Protein AF-A0A2G9EKH6-F1 (afdb_monomer_lite)

Organism: NCBI:txid2663009

Sequence (311 aa):
MKIKLFKLTFSLFLLFFTISCKPVSEFLEPINYIEEIKKKEVISPNYNNNTETNLETLIYDFFKNYYDDITKSDIVWEEKAEMDNGKLIRASYKGAYVDIKAIKDNKIINIEVDKLEFKDIYGNKYNITNLPIKKLKENSTVEPPVTIPPIKEETKVEEIKESPTNSKENYTYGEVIDGRYKGTDFIQAVKNANSIETYEDLKEKFYLLMEDMYVTKDKITYYYLYDIVSKLAEKANTNIPVRDDLRVEGKKMYYVVLFPKDYTVNTPYWVEFEIFQKRFDDGIELRTAHVRCAIDNVEYKDWEAIAAIYR

Radius of gyration: 28.95 Å; chains: 1; bounding box: 97×78×70 Å

Structure (mmCIF, N/CA/C/O backbone):
data_AF-A0A2G9EKH6-F1
#
_entry.id   AF-A0A2G9EKH6-F1
#
loop_
_atom_site.group_PDB
_atom_site.id
_atom_site.type_symbol
_atom_site.label_atom_id
_atom_site.label_alt_id
_atom_site.label_comp_id
_atom_site.label_asym_id
_atom_site.label_entity_id
_atom_site.label_seq_id
_atom_site.pdbx_PDB_ins_code
_atom_site.Cartn_x
_atom_site.Cartn_y
_atom_site.Cartn_z
_atom_site.occupancy
_atom_site.B_iso_or_equiv
_atom_site.auth_seq_id
_atom_site.auth_comp_id
_atom_site.auth_asym_id
_atom_site.auth_atom_id
_atom_site.pdbx_PDB_model_num
ATOM 1 N N . MET A 1 1 ? 68.275 -44.434 -15.650 1.00 32.94 1 MET A N 1
ATOM 2 C CA . MET A 1 1 ? 68.764 -43.043 -15.527 1.00 32.94 1 MET A CA 1
ATOM 3 C C . MET A 1 1 ? 67.666 -42.094 -15.995 1.00 32.94 1 MET A C 1
ATOM 5 O O . MET A 1 1 ? 67.171 -42.281 -17.093 1.00 32.94 1 MET A O 1
ATOM 9 N N . LYS A 1 2 ? 67.313 -41.120 -15.143 1.00 33.44 2 LYS A N 1
ATOM 10 C CA . LYS A 1 2 ? 66.430 -39.951 -15.359 1.00 33.44 2 LYS A CA 1
ATOM 11 C C . LYS A 1 2 ? 64.936 -40.182 -15.652 1.00 33.44 2 LYS A C 1
ATOM 13 O O . LYS A 1 2 ? 64.464 -40.175 -16.779 1.00 33.44 2 LYS A O 1
ATOM 18 N N . ILE A 1 3 ? 64.221 -40.227 -14.531 1.00 40.75 3 ILE A N 1
ATOM 19 C CA . ILE A 1 3 ? 62.907 -39.630 -14.254 1.00 40.75 3 ILE A CA 1
ATOM 20 C C . ILE A 1 3 ? 62.725 -38.271 -14.959 1.00 40.75 3 ILE A C 1
ATOM 22 O O . ILE A 1 3 ? 63.583 -37.397 -14.822 1.00 40.75 3 ILE A O 1
ATOM 26 N N . LYS A 1 4 ? 61.557 -38.053 -15.576 1.00 38.66 4 LYS A N 1
ATOM 27 C CA . LYS A 1 4 ? 60.872 -36.751 -15.575 1.00 38.66 4 LYS A CA 1
ATOM 28 C C . LYS A 1 4 ? 59.367 -36.951 -15.369 1.00 38.66 4 LYS A C 1
ATOM 30 O O . LYS A 1 4 ? 58.673 -37.488 -16.222 1.00 38.66 4 LYS A O 1
ATOM 35 N N . LEU A 1 5 ? 58.927 -36.511 -14.190 1.00 45.06 5 LEU A N 1
ATOM 36 C CA . LEU A 1 5 ? 57.559 -36.178 -13.805 1.00 45.06 5 LEU A CA 1
ATOM 37 C C . LEU A 1 5 ? 56.851 -35.370 -14.904 1.00 45.06 5 LEU A C 1
ATOM 39 O O . LEU A 1 5 ? 57.338 -34.300 -15.263 1.00 45.06 5 LEU A O 1
ATOM 43 N N . PHE A 1 6 ? 55.637 -35.768 -15.276 1.00 39.00 6 PHE A N 1
ATOM 44 C CA . PHE A 1 6 ? 54.543 -34.802 -15.340 1.00 39.00 6 PHE A CA 1
ATOM 45 C C . PHE A 1 6 ? 53.254 -35.448 -14.840 1.00 39.00 6 PHE A C 1
ATOM 47 O O . PHE A 1 6 ? 52.975 -36.618 -15.085 1.00 39.00 6 PHE A O 1
ATOM 54 N N . LYS A 1 7 ? 52.570 -34.688 -13.992 1.00 37.47 7 LYS A N 1
ATOM 55 C CA . LYS A 1 7 ? 51.627 -35.158 -12.989 1.00 37.47 7 LYS A CA 1
ATOM 56 C C . LYS A 1 7 ? 50.300 -35.599 -13.601 1.00 37.47 7 LYS A C 1
ATOM 58 O O . LYS A 1 7 ? 49.627 -34.848 -14.296 1.00 37.47 7 LYS A O 1
ATOM 63 N N . LEU A 1 8 ? 49.927 -36.805 -13.202 1.00 48.75 8 LEU A N 1
ATOM 64 C CA . LEU A 1 8 ? 48.575 -37.276 -12.957 1.00 48.75 8 LEU A CA 1
ATOM 65 C C . LEU A 1 8 ? 47.817 -36.284 -12.049 1.00 48.75 8 LEU A C 1
ATOM 67 O O . LEU A 1 8 ? 48.085 -36.241 -10.854 1.00 48.75 8 LEU A O 1
ATOM 71 N N . THR A 1 9 ? 46.867 -35.523 -12.593 1.00 46.12 9 THR A N 1
ATOM 72 C CA . THR A 1 9 ? 45.718 -34.973 -11.842 1.00 46.12 9 THR A CA 1
ATOM 73 C C . THR A 1 9 ? 44.524 -34.820 -12.784 1.00 46.12 9 THR A C 1
ATOM 75 O O . THR A 1 9 ? 44.092 -33.718 -13.103 1.00 46.12 9 THR A O 1
ATOM 78 N N . PHE A 1 10 ? 43.993 -35.951 -13.245 1.00 43.56 10 PHE A N 1
ATOM 79 C CA . PHE A 1 10 ? 42.668 -36.040 -13.858 1.00 43.56 10 PHE A CA 1
ATOM 80 C C . PHE A 1 10 ? 41.759 -36.812 -12.895 1.00 43.56 10 PHE A C 1
ATOM 82 O O . PHE A 1 10 ? 41.410 -37.951 -13.163 1.00 43.56 10 PHE A O 1
ATOM 89 N N . SER A 1 11 ? 41.507 -36.256 -11.701 1.00 47.09 11 SER A N 1
ATOM 90 C CA . SER A 1 11 ? 40.500 -36.767 -10.748 1.00 47.09 11 SER A CA 1
ATOM 91 C C . SER A 1 11 ? 40.345 -35.856 -9.513 1.00 47.09 11 SER A C 1
ATOM 93 O O . SER A 1 11 ? 40.492 -36.316 -8.383 1.00 47.09 11 SER A O 1
ATOM 95 N N . LEU A 1 12 ? 40.083 -34.553 -9.687 1.00 37.56 12 LEU A N 1
ATOM 96 C CA . LEU A 1 12 ? 39.632 -33.706 -8.562 1.00 37.56 12 LEU A CA 1
ATOM 97 C C . LEU A 1 12 ? 38.774 -32.495 -8.976 1.00 37.56 12 LEU A C 1
ATOM 99 O O . LEU A 1 12 ? 38.760 -31.484 -8.287 1.00 37.56 12 LEU A O 1
ATOM 103 N N . PHE A 1 13 ? 38.050 -32.580 -10.095 1.00 37.16 13 PHE A N 1
ATOM 104 C CA . PHE A 1 13 ? 37.080 -31.542 -10.497 1.00 37.16 13 PHE A CA 1
ATOM 105 C C . PHE A 1 13 ? 35.650 -32.069 -10.677 1.00 37.16 13 PHE A C 1
ATOM 107 O O . PHE A 1 13 ? 34.780 -31.371 -11.179 1.00 37.16 13 PHE A O 1
ATOM 114 N N . LEU A 1 14 ? 35.395 -33.294 -10.208 1.00 43.66 14 LEU A N 1
ATOM 115 C CA . LEU A 1 14 ? 34.077 -33.940 -10.216 1.00 43.66 14 LEU A CA 1
ATOM 116 C C . LEU A 1 14 ? 33.583 -34.279 -8.797 1.00 43.66 14 LEU A C 1
ATOM 118 O O . LEU A 1 14 ? 32.758 -35.164 -8.617 1.00 43.66 14 LEU A O 1
ATOM 122 N N . LEU A 1 15 ? 34.085 -33.558 -7.785 1.00 39.28 15 LEU A N 1
ATOM 123 C CA . LEU A 1 15 ? 33.710 -33.728 -6.371 1.00 39.28 15 LEU A CA 1
ATOM 124 C C . LEU A 1 15 ? 33.326 -32.411 -5.665 1.00 39.28 15 LEU A C 1
ATOM 126 O O . LEU A 1 15 ? 33.302 -32.351 -4.443 1.00 39.28 15 LEU A O 1
ATOM 130 N N . PHE A 1 16 ? 32.964 -31.375 -6.432 1.00 36.22 16 PHE A N 1
ATOM 131 C CA . PHE A 1 16 ? 32.315 -30.158 -5.911 1.00 36.22 16 PHE A CA 1
ATOM 132 C C . PHE A 1 16 ? 30.948 -29.870 -6.559 1.00 36.22 16 PHE A C 1
ATOM 134 O O . PHE A 1 16 ? 30.443 -28.759 -6.464 1.00 36.22 16 PHE A O 1
ATOM 141 N N . PHE A 1 17 ? 30.313 -30.874 -7.176 1.00 39.06 17 PHE A N 1
ATOM 142 C CA . PHE A 1 17 ? 28.931 -30.778 -7.681 1.00 39.06 17 PHE A CA 1
ATOM 143 C C . PHE A 1 17 ? 27.944 -31.684 -6.932 1.00 39.06 17 PHE A C 1
ATOM 145 O O . PHE A 1 17 ? 26.928 -32.103 -7.474 1.00 39.06 17 PHE A O 1
ATOM 152 N N . THR A 1 18 ? 28.217 -31.961 -5.657 1.00 41.59 18 THR A N 1
ATOM 153 C CA . THR A 1 18 ? 27.219 -32.519 -4.733 1.00 41.59 18 THR A CA 1
ATOM 154 C C . THR A 1 18 ? 27.265 -31.799 -3.389 1.00 41.59 18 THR A C 1
ATOM 156 O O . THR A 1 18 ? 27.268 -32.423 -2.332 1.00 41.59 18 THR A O 1
ATOM 159 N N . ILE A 1 19 ? 27.290 -30.468 -3.401 1.00 39.25 19 ILE A N 1
ATOM 160 C CA . ILE A 1 19 ? 26.476 -29.779 -2.403 1.00 39.25 19 ILE A CA 1
ATOM 161 C C . ILE A 1 19 ? 25.103 -29.765 -3.051 1.00 39.25 19 ILE A C 1
ATOM 163 O O . ILE A 1 19 ? 24.884 -29.022 -4.006 1.00 39.25 19 ILE A O 1
ATOM 167 N N . SER A 1 20 ? 24.230 -30.675 -2.610 1.00 36.78 20 SER A N 1
ATOM 168 C CA . SER A 1 20 ? 22.803 -30.583 -2.893 1.00 36.78 20 SER A CA 1
ATOM 169 C C . SER A 1 20 ? 22.408 -29.122 -2.747 1.00 36.78 20 SER A C 1
ATOM 171 O O . SER A 1 20 ? 22.480 -28.574 -1.647 1.00 36.78 20 SER A O 1
ATOM 173 N N . CYS A 1 21 ? 22.022 -28.497 -3.857 1.00 38.72 21 CYS A N 1
ATOM 174 C CA . CYS A 1 21 ? 21.216 -27.293 -3.833 1.00 38.72 21 CYS A CA 1
ATOM 175 C C . CYS A 1 21 ? 19.904 -27.705 -3.160 1.00 38.72 21 CYS A C 1
ATOM 177 O O . CYS A 1 21 ? 18.941 -28.101 -3.810 1.00 38.72 21 CYS A O 1
ATOM 179 N N . LYS A 1 22 ? 19.905 -27.709 -1.825 1.00 37.03 22 LYS A N 1
ATOM 180 C CA . LYS A 1 22 ? 18.683 -27.547 -1.058 1.00 37.03 22 LYS A CA 1
ATOM 181 C C . LYS A 1 22 ? 18.082 -26.233 -1.555 1.00 37.03 22 LYS A C 1
ATOM 183 O O . LYS A 1 22 ? 18.832 -25.258 -1.682 1.00 37.03 22 LYS A O 1
ATOM 188 N N . PRO A 1 23 ? 16.792 -26.202 -1.920 1.00 39.72 23 PRO A N 1
ATOM 189 C CA . PRO A 1 23 ? 16.161 -24.963 -2.332 1.00 39.72 23 PRO A CA 1
ATOM 190 C C . PRO A 1 23 ? 16.417 -23.906 -1.252 1.00 39.72 23 PRO A C 1
ATOM 192 O O . PRO A 1 23 ? 16.362 -24.197 -0.057 1.00 39.72 23 PRO A O 1
ATOM 195 N N . VAL A 1 24 ? 16.711 -22.676 -1.676 1.00 43.19 24 VAL A N 1
ATOM 196 C CA . VAL A 1 24 ? 16.992 -21.517 -0.802 1.00 43.19 24 VAL A CA 1
ATOM 197 C C . VAL A 1 24 ? 15.860 -21.266 0.220 1.00 43.19 24 VAL A C 1
ATOM 199 O O . VAL A 1 24 ? 16.055 -20.557 1.203 1.00 43.19 24 VAL A O 1
ATOM 202 N N . SER A 1 25 ? 14.703 -21.920 0.059 1.00 43.12 25 SER A N 1
ATOM 203 C CA . SER A 1 25 ? 13.616 -21.975 1.038 1.00 43.12 25 SER A CA 1
ATOM 204 C C . SER A 1 25 ? 13.980 -22.619 2.385 1.00 43.12 25 SER A C 1
ATOM 206 O O . SER A 1 25 ? 13.253 -22.393 3.342 1.00 43.12 25 SER A O 1
ATOM 208 N N . GLU A 1 26 ? 15.066 -23.398 2.495 1.00 37.78 26 GLU A N 1
ATOM 209 C CA . GLU A 1 26 ? 15.489 -24.040 3.761 1.00 37.78 26 GLU A CA 1
ATOM 210 C C . GLU A 1 26 ? 16.441 -23.188 4.631 1.00 37.78 26 GLU A C 1
ATOM 212 O O . GLU A 1 26 ? 16.806 -23.619 5.722 1.00 37.78 26 GLU A O 1
ATOM 217 N N . PHE A 1 27 ? 16.841 -21.986 4.192 1.00 39.47 27 PHE A N 1
ATOM 218 C CA . PHE A 1 27 ? 17.715 -21.082 4.972 1.00 39.47 27 PHE A CA 1
ATOM 219 C C . PHE A 1 27 ? 16.974 -19.930 5.664 1.00 39.47 27 PHE A C 1
ATOM 221 O O . PHE A 1 27 ? 17.601 -19.075 6.287 1.00 39.47 27 PHE A O 1
ATOM 228 N N . LEU A 1 28 ? 15.646 -19.892 5.560 1.00 46.84 28 LEU A N 1
ATOM 229 C CA . LEU A 1 28 ? 14.813 -18.954 6.301 1.00 46.84 28 LEU A CA 1
ATOM 230 C C . LEU A 1 28 ? 14.162 -19.723 7.443 1.00 46.84 28 LEU A C 1
ATOM 232 O O . LEU A 1 28 ? 13.461 -20.704 7.197 1.00 46.84 28 LEU A O 1
ATOM 236 N N . GLU A 1 29 ? 14.401 -19.295 8.682 1.00 49.66 29 GLU A N 1
ATOM 237 C CA . GLU A 1 29 ? 13.648 -19.827 9.814 1.00 49.66 29 GLU A CA 1
ATOM 238 C C . GLU A 1 29 ? 12.143 -19.697 9.519 1.00 49.66 29 GLU A C 1
ATOM 240 O O . GLU A 1 29 ? 11.711 -18.668 8.978 1.00 49.66 29 GLU A O 1
ATOM 245 N N . PRO A 1 30 ? 11.335 -20.736 9.797 1.00 63.31 30 PRO A N 1
ATOM 246 C CA . PRO A 1 30 ? 9.903 -20.667 9.566 1.00 63.31 30 PRO A CA 1
ATOM 247 C C . PRO A 1 30 ? 9.329 -19.499 10.372 1.00 63.31 30 PRO A C 1
ATOM 249 O O . PRO A 1 30 ? 9.452 -19.454 11.594 1.00 63.31 30 PRO A O 1
ATOM 252 N N . ILE A 1 31 ? 8.719 -18.542 9.669 1.00 67.88 31 ILE A N 1
ATOM 253 C CA . ILE A 1 31 ? 8.117 -17.358 10.286 1.00 67.88 31 ILE A CA 1
ATOM 254 C C . ILE A 1 31 ? 7.034 -17.821 11.261 1.00 67.88 31 ILE A C 1
ATOM 256 O O . ILE A 1 31 ? 6.078 -18.495 10.867 1.00 67.88 31 ILE A O 1
ATOM 260 N N . ASN A 1 32 ? 7.183 -17.454 12.531 1.00 85.12 32 ASN A N 1
ATOM 261 C CA . ASN A 1 32 ? 6.196 -17.745 13.558 1.00 85.12 32 ASN A CA 1
ATOM 262 C C . ASN A 1 32 ? 5.076 -16.702 13.490 1.00 85.12 32 ASN A C 1
ATOM 264 O O . ASN A 1 32 ? 5.194 -15.614 14.050 1.00 85.12 32 ASN A O 1
ATOM 268 N N . TYR A 1 33 ? 3.985 -17.039 12.799 1.00 85.31 33 TYR A N 1
ATOM 269 C CA . TYR A 1 33 ? 2.863 -16.122 12.603 1.00 85.31 33 TYR A CA 1
ATOM 270 C C . TYR A 1 33 ? 2.297 -15.599 13.925 1.00 85.31 33 TYR A C 1
ATOM 272 O O . TYR A 1 33 ? 1.992 -14.416 14.011 1.00 85.31 33 TYR A O 1
ATOM 280 N N . ILE A 1 34 ? 2.173 -16.451 14.949 1.00 88.69 34 ILE A N 1
ATOM 281 C CA . ILE A 1 34 ? 1.589 -16.075 16.244 1.00 88.69 34 ILE A CA 1
ATOM 282 C C . ILE A 1 34 ? 2.437 -14.992 16.920 1.00 88.69 34 ILE A C 1
ATOM 284 O O . ILE A 1 34 ? 1.902 -13.987 17.382 1.00 88.69 34 ILE A O 1
ATOM 288 N N . GLU A 1 35 ? 3.756 -15.171 16.952 1.00 89.81 35 GLU A N 1
ATOM 289 C CA . GLU A 1 35 ? 4.656 -14.196 17.578 1.00 89.81 35 GLU A CA 1
ATOM 290 C C . GLU A 1 35 ? 4.727 -12.878 16.799 1.00 89.81 35 GLU A C 1
ATOM 292 O O . GLU A 1 35 ? 4.877 -11.819 17.406 1.00 89.81 35 GLU A O 1
ATOM 297 N N . GLU A 1 36 ? 4.562 -12.916 15.477 1.00 87.56 36 GLU A N 1
ATOM 298 C CA . GLU A 1 36 ? 4.526 -11.704 14.655 1.00 87.56 36 GLU A CA 1
ATOM 299 C C . GLU A 1 36 ? 3.207 -10.935 14.801 1.00 87.56 36 GLU A C 1
ATOM 301 O O . GLU A 1 36 ? 3.230 -9.718 14.989 1.00 87.56 36 GLU A O 1
ATOM 306 N N . ILE A 1 37 ? 2.049 -11.608 14.805 1.00 90.38 37 ILE A N 1
ATOM 307 C CA . ILE A 1 37 ? 0.762 -10.907 14.950 1.00 90.38 37 ILE A CA 1
ATOM 308 C C . ILE A 1 37 ? 0.562 -10.317 16.346 1.00 90.38 37 ILE A C 1
ATOM 310 O O . ILE A 1 37 ? -0.062 -9.269 16.463 1.00 90.38 37 ILE A O 1
ATOM 314 N N . LYS A 1 38 ? 1.101 -10.935 17.407 1.00 90.19 38 LYS A N 1
ATOM 315 C CA . LYS A 1 38 ? 0.997 -10.401 18.778 1.00 90.19 38 LYS A CA 1
ATOM 316 C C . LYS A 1 38 ? 1.559 -8.983 18.892 1.00 90.19 38 LYS A C 1
ATOM 318 O O . LYS A 1 38 ? 1.036 -8.183 19.664 1.00 90.19 38 LYS A O 1
ATOM 323 N N . LYS A 1 39 ? 2.609 -8.691 18.117 1.00 87.19 39 LYS A N 1
ATOM 324 C CA . LYS A 1 39 ? 3.327 -7.410 18.102 1.00 87.19 39 LYS A CA 1
ATOM 325 C C . LYS A 1 39 ? 2.666 -6.356 17.216 1.00 87.19 39 LYS A C 1
ATOM 327 O O . LYS A 1 39 ? 3.057 -5.200 17.308 1.00 87.19 39 LYS A O 1
ATOM 332 N N . LYS A 1 40 ? 1.708 -6.732 16.358 1.00 81.19 40 LYS A N 1
ATOM 333 C CA . LYS A 1 40 ? 1.082 -5.801 15.411 1.00 81.19 40 L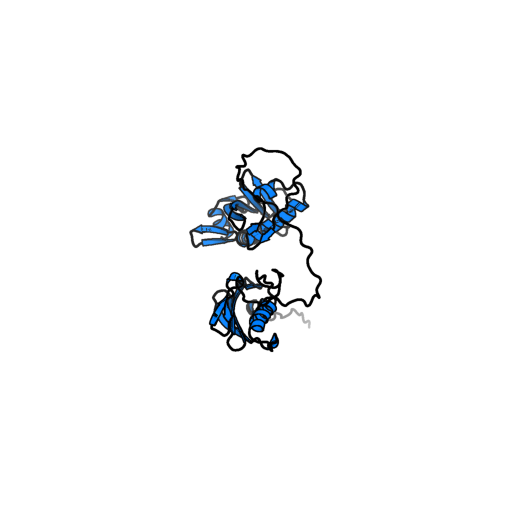YS A CA 1
ATOM 334 C C . LYS A 1 40 ? 0.371 -4.678 16.141 1.00 81.19 40 LYS A C 1
ATOM 336 O O . LYS A 1 40 ? -0.451 -4.940 17.016 1.00 81.19 40 LYS A O 1
ATOM 341 N N . GLU A 1 41 ? 0.691 -3.457 15.749 1.00 79.19 41 GLU A N 1
ATOM 342 C CA . GLU A 1 41 ? 0.042 -2.257 16.247 1.00 79.19 41 GLU A CA 1
ATOM 343 C C . GLU A 1 41 ? -1.359 -2.134 15.644 1.00 79.19 41 GLU A C 1
ATOM 345 O O . GLU A 1 41 ? -1.586 -2.401 14.462 1.00 79.19 41 GLU A O 1
ATOM 350 N N . VAL A 1 42 ? -2.323 -1.821 16.503 1.00 74.38 42 VAL A N 1
ATOM 351 C CA . VAL A 1 42 ? -3.737 -1.689 16.177 1.00 74.38 42 VAL A CA 1
ATOM 352 C C . VAL A 1 42 ? -4.328 -0.506 16.930 1.00 74.38 42 VAL A C 1
ATOM 354 O O . VAL A 1 42 ? -3.969 -0.218 18.074 1.00 74.38 42 VAL A O 1
ATOM 357 N N . ILE A 1 43 ? -5.297 0.149 16.297 1.00 66.88 43 ILE A N 1
ATOM 358 C CA . ILE A 1 43 ? -6.057 1.252 16.881 1.00 66.88 43 ILE A CA 1
ATOM 359 C C . ILE A 1 43 ? -7.526 0.842 16.899 1.00 66.88 43 ILE A C 1
ATOM 361 O O . ILE A 1 43 ? -8.096 0.469 15.875 1.00 66.88 43 ILE A O 1
ATOM 365 N N . SER A 1 44 ? -8.157 0.916 18.071 1.00 65.19 44 SER A N 1
ATOM 366 C CA . SER A 1 44 ? -9.601 0.722 18.207 1.00 65.19 44 SER A CA 1
ATOM 367 C C . SER A 1 44 ? -10.263 2.033 18.639 1.00 65.19 44 SER A C 1
ATOM 369 O O . SER A 1 44 ? -9.869 2.589 19.666 1.00 65.19 44 SER A O 1
ATOM 371 N N 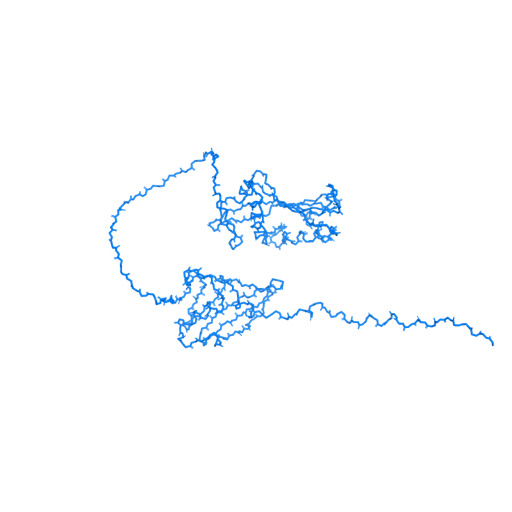. PRO A 1 45 ? -11.312 2.495 17.927 1.00 61.59 45 PRO A N 1
ATOM 372 C CA . PRO A 1 45 ? -12.064 3.709 18.259 1.00 61.59 45 PRO A CA 1
ATOM 373 C C . PRO A 1 45 ? -12.608 3.781 19.697 1.00 61.59 45 PRO A C 1
ATOM 375 O O . PRO A 1 45 ? -12.915 4.853 20.213 1.00 61.59 45 PRO A O 1
ATOM 378 N N . ASN A 1 46 ? -12.777 2.626 20.348 1.00 60.91 46 ASN A N 1
ATOM 379 C CA . ASN A 1 46 ? -13.337 2.529 21.697 1.00 60.91 46 ASN A CA 1
ATOM 380 C C . ASN A 1 46 ? -12.296 2.124 22.750 1.00 60.91 46 ASN A C 1
ATOM 382 O O . ASN A 1 46 ? -12.645 1.938 23.916 1.00 60.91 46 ASN A O 1
ATOM 386 N N . TYR A 1 47 ? -11.024 2.008 22.363 1.00 63.62 47 TYR A N 1
ATOM 387 C CA . TYR A 1 47 ? -9.927 1.624 23.243 1.00 63.62 47 TYR A CA 1
ATOM 388 C C . TYR A 1 47 ? -9.070 2.840 23.603 1.00 63.62 47 TYR A C 1
ATOM 390 O O . TYR A 1 47 ? -8.574 3.526 22.717 1.00 63.62 47 TYR A O 1
ATOM 398 N N . ASN A 1 48 ? -8.923 3.122 24.905 1.00 56.34 48 ASN A N 1
ATOM 399 C CA . ASN A 1 48 ? -7.995 4.116 25.469 1.00 56.34 48 ASN A CA 1
ATOM 400 C C . ASN A 1 48 ? -7.840 5.422 24.652 1.00 56.34 48 ASN A C 1
ATOM 402 O O . ASN A 1 48 ? -6.730 5.878 24.408 1.00 56.34 48 ASN A O 1
ATOM 406 N N . ASN A 1 49 ? -8.945 6.045 24.228 1.00 57.19 49 ASN A N 1
ATOM 407 C CA . ASN A 1 49 ? -8.946 7.284 23.429 1.00 57.19 49 ASN A CA 1
ATOM 408 C C . ASN A 1 49 ? -8.203 7.173 22.078 1.00 57.19 49 ASN A C 1
ATOM 410 O O . ASN A 1 49 ? -7.493 8.100 21.698 1.00 57.19 49 ASN A O 1
ATOM 414 N N . ASN A 1 50 ? -8.378 6.064 21.355 1.00 58.22 50 ASN A N 1
ATOM 415 C CA . ASN A 1 50 ? -7.739 5.792 20.059 1.00 58.22 50 ASN A CA 1
ATOM 416 C C . ASN A 1 50 ? -6.211 5.727 20.146 1.00 58.22 50 ASN A C 1
ATOM 418 O O . ASN A 1 50 ? -5.524 5.998 19.164 1.00 58.22 50 ASN A O 1
ATOM 422 N N . THR A 1 51 ? -5.675 5.396 21.321 1.00 59.62 51 THR A N 1
ATOM 423 C CA . THR A 1 51 ? -4.240 5.161 21.457 1.00 59.62 51 THR A CA 1
ATOM 424 C C . THR A 1 51 ? -3.876 3.834 20.810 1.00 59.62 51 THR A C 1
ATOM 426 O O . THR A 1 51 ? -4.600 2.839 20.912 1.00 59.62 51 THR A O 1
ATOM 429 N N . GLU A 1 52 ? -2.749 3.852 20.113 1.00 68.75 52 GLU A N 1
ATOM 430 C CA . GLU A 1 52 ? -2.148 2.674 19.513 1.00 68.75 52 GLU A CA 1
ATOM 431 C C . GLU A 1 52 ? -1.746 1.671 20.597 1.00 68.75 52 GLU A C 1
ATOM 433 O O . GLU A 1 52 ? -1.234 2.027 21.661 1.00 68.75 52 GLU A O 1
ATOM 438 N N . THR A 1 53 ? -2.018 0.397 20.338 1.00 77.00 53 THR A N 1
ATOM 439 C CA . THR A 1 53 ? -1.633 -0.708 21.212 1.00 77.00 53 THR A CA 1
ATOM 440 C C . THR A 1 53 ? -1.270 -1.914 20.368 1.00 77.00 53 THR A C 1
ATOM 442 O O . THR A 1 53 ? -1.668 -2.007 19.211 1.00 77.00 53 THR A O 1
ATOM 445 N N . ASN A 1 54 ? -0.551 -2.878 20.933 1.00 87.94 54 ASN A N 1
ATOM 446 C CA . ASN A 1 54 ? -0.339 -4.132 20.222 1.00 87.94 54 ASN A CA 1
ATOM 447 C C . ASN A 1 54 ? -1.571 -5.048 20.318 1.00 87.94 54 ASN A C 1
ATOM 449 O O . ASN A 1 54 ? -2.338 -5.014 21.288 1.00 87.94 54 ASN A O 1
ATOM 453 N N . LEU A 1 55 ? -1.744 -5.897 19.307 1.00 89.81 55 LEU A N 1
ATOM 454 C CA . LEU A 1 55 ? -2.891 -6.787 19.167 1.00 89.81 55 LEU A CA 1
ATOM 455 C C . LEU A 1 55 ? -3.076 -7.703 20.383 1.00 89.81 55 LEU A C 1
ATOM 457 O O . LEU A 1 55 ? -4.204 -7.914 20.827 1.00 89.81 55 LEU A O 1
ATOM 461 N N . GLU A 1 56 ? -1.986 -8.225 20.953 1.00 94.25 56 GLU A N 1
ATOM 462 C CA . GLU A 1 56 ? -2.055 -9.064 22.154 1.00 94.25 56 GLU A CA 1
ATOM 463 C C . GLU A 1 56 ? -2.675 -8.313 23.342 1.00 94.25 56 GLU A C 1
ATOM 465 O O . GLU A 1 56 ? -3.480 -8.879 24.082 1.00 94.25 56 GLU A O 1
ATOM 470 N N . THR A 1 57 ? -2.336 -7.034 23.518 1.00 90.44 57 THR A N 1
ATOM 471 C CA . THR A 1 57 ? -2.887 -6.193 24.588 1.00 90.44 57 THR A CA 1
ATOM 472 C C . THR A 1 57 ? -4.357 -5.885 24.346 1.00 90.44 57 THR A C 1
ATOM 474 O O . THR A 1 57 ? -5.154 -6.041 25.268 1.00 90.44 57 THR A O 1
ATOM 477 N N . LEU A 1 58 ? -4.744 -5.550 23.112 1.00 90.19 58 LEU A N 1
ATOM 478 C CA . LEU A 1 58 ? -6.150 -5.322 22.771 1.00 90.19 58 LEU A CA 1
ATOM 479 C C . LEU A 1 58 ? -7.016 -6.563 23.047 1.00 90.19 58 LEU A C 1
ATOM 481 O O . LEU A 1 58 ? -8.092 -6.459 23.636 1.00 90.19 58 LEU A O 1
ATOM 485 N N . ILE A 1 59 ? -6.544 -7.745 22.641 1.00 93.19 59 ILE A N 1
ATOM 486 C CA . ILE A 1 59 ? -7.253 -9.016 22.849 1.00 93.19 59 ILE A CA 1
ATOM 487 C C . ILE A 1 59 ? -7.325 -9.367 24.337 1.00 93.19 59 ILE A C 1
ATOM 489 O O . ILE A 1 59 ? -8.376 -9.787 24.826 1.00 93.19 59 ILE A O 1
ATOM 493 N N . TYR A 1 60 ? -6.230 -9.164 25.071 1.00 93.62 60 TYR A N 1
ATOM 494 C CA . TYR A 1 60 ? -6.211 -9.331 26.519 1.00 93.62 60 TYR A CA 1
ATOM 495 C C . TYR A 1 60 ? -7.244 -8.430 27.204 1.00 93.62 60 TYR A C 1
ATOM 497 O O . TYR A 1 60 ? -8.057 -8.926 27.984 1.00 93.62 60 TYR A O 1
ATOM 505 N N . ASP A 1 61 ? -7.271 -7.140 26.873 1.00 88.62 61 ASP A N 1
ATOM 506 C CA . ASP A 1 61 ? -8.201 -6.187 27.477 1.00 88.62 61 ASP A CA 1
ATOM 507 C C . ASP A 1 61 ? -9.651 -6.471 27.088 1.00 88.62 61 ASP A C 1
ATOM 509 O O . ASP A 1 61 ? -10.555 -6.306 27.909 1.00 88.62 61 ASP A O 1
ATOM 513 N N . PHE A 1 62 ? -9.892 -6.978 25.875 1.00 89.56 62 PHE A N 1
ATOM 514 C CA . PHE A 1 62 ? -11.199 -7.501 25.489 1.00 89.56 62 PHE A CA 1
ATOM 515 C C . PHE A 1 62 ? -11.643 -8.637 26.423 1.00 89.56 62 PHE A C 1
ATOM 517 O O . PHE A 1 62 ? -12.731 -8.553 27.000 1.00 89.56 62 PHE A O 1
ATOM 524 N N . PHE A 1 63 ? -10.806 -9.658 26.639 1.00 90.94 63 PHE A N 1
ATOM 525 C CA . PHE A 1 63 ? -11.133 -10.770 27.539 1.00 90.94 63 PHE A CA 1
ATOM 526 C C . PHE A 1 63 ? -11.248 -10.340 29.004 1.00 90.94 63 PHE A C 1
ATOM 528 O O . PHE A 1 63 ? -12.108 -10.858 29.724 1.00 90.94 63 PHE A O 1
ATOM 535 N N . LYS A 1 64 ? -10.455 -9.355 29.438 1.00 89.69 64 LYS A N 1
ATOM 536 C CA . LYS A 1 64 ? -10.493 -8.801 30.798 1.00 89.69 64 LYS A CA 1
ATOM 537 C C . LYS A 1 64 ? -11.860 -8.224 31.169 1.00 89.69 64 LYS A C 1
ATOM 539 O O . LYS A 1 64 ? -12.215 -8.227 32.341 1.00 89.69 64 LYS A O 1
ATOM 544 N N . ASN A 1 65 ? -12.675 -7.808 30.195 1.00 86.88 65 ASN A N 1
ATOM 545 C CA . ASN A 1 65 ? -14.044 -7.341 30.463 1.00 86.88 65 ASN A CA 1
ATOM 546 C C . ASN A 1 65 ? -14.978 -8.428 31.008 1.00 86.88 65 ASN A C 1
ATOM 548 O O . ASN A 1 65 ? -15.994 -8.094 31.624 1.00 86.88 65 ASN A O 1
ATOM 552 N N . TYR A 1 66 ? -14.648 -9.698 30.762 1.00 87.19 66 TYR A N 1
ATOM 553 C CA . TYR A 1 66 ? -15.467 -10.858 31.112 1.00 87.19 66 TYR A CA 1
ATOM 554 C C . TYR A 1 66 ? -14.820 -11.750 32.177 1.00 87.19 66 TYR A C 1
ATOM 556 O O . TYR A 1 66 ? -15.518 -12.546 32.803 1.00 87.19 66 TYR A O 1
ATOM 564 N N . TYR A 1 67 ? -13.505 -11.633 32.381 1.00 87.50 67 TYR A N 1
ATOM 565 C CA . TYR A 1 67 ? -12.740 -12.481 33.289 1.00 87.50 67 TYR A CA 1
ATOM 566 C C . TYR A 1 67 ? -11.749 -11.649 34.104 1.00 87.50 67 TYR A C 1
ATOM 568 O O . TYR A 1 67 ? -10.669 -11.314 33.621 1.00 87.50 67 TYR A O 1
ATOM 576 N N . ASP A 1 68 ? -12.089 -11.356 35.356 1.00 86.25 68 ASP A N 1
ATOM 577 C CA . ASP A 1 68 ? -11.278 -10.483 36.214 1.00 86.25 68 ASP A CA 1
ATOM 578 C C . ASP A 1 68 ? -9.886 -11.063 36.524 1.00 86.25 68 ASP A C 1
ATOM 580 O O . ASP A 1 68 ? -8.937 -10.310 36.737 1.00 86.25 68 ASP A O 1
ATOM 584 N N . ASP A 1 69 ? -9.718 -12.384 36.467 1.00 88.69 69 ASP A N 1
ATOM 585 C CA . ASP A 1 69 ? -8.495 -13.082 36.892 1.00 88.69 69 ASP A CA 1
ATOM 586 C C . ASP A 1 69 ? -7.540 -13.409 35.729 1.00 88.69 69 ASP A C 1
ATOM 588 O O . ASP A 1 69 ? -6.453 -13.932 35.961 1.00 88.69 69 ASP A O 1
ATOM 592 N N . ILE A 1 70 ? -7.928 -13.124 34.478 1.00 93.31 70 ILE A N 1
ATOM 593 C CA . ILE A 1 70 ? -7.121 -13.483 33.303 1.00 93.31 70 ILE A CA 1
ATOM 594 C C . ILE A 1 70 ? -5.790 -12.720 33.282 1.00 93.31 70 ILE A C 1
ATOM 596 O O . ILE A 1 70 ? -5.729 -11.525 33.603 1.00 93.31 70 ILE A O 1
ATOM 600 N N . THR A 1 71 ? -4.742 -13.412 32.840 1.00 92.62 71 THR A N 1
ATOM 601 C CA . THR A 1 71 ? -3.426 -12.886 32.467 1.00 92.62 71 THR A CA 1
ATOM 602 C C . THR A 1 71 ? -3.148 -13.149 30.982 1.00 92.62 71 THR A C 1
ATOM 604 O O . THR A 1 71 ? -3.748 -14.033 30.372 1.00 92.62 71 THR A O 1
ATOM 607 N N . LYS A 1 72 ? -2.212 -12.413 30.367 1.00 89.62 72 LYS A N 1
ATOM 608 C CA . LYS A 1 72 ? -1.842 -12.625 28.951 1.00 89.62 72 LYS A CA 1
ATOM 609 C C . LYS A 1 72 ? -1.383 -14.058 28.655 1.00 89.62 72 LYS A C 1
ATOM 611 O O . LYS A 1 72 ? -1.706 -14.591 27.599 1.00 89.62 72 LYS A O 1
ATOM 616 N N . SER A 1 73 ? -0.680 -14.693 29.596 1.00 92.06 73 SER A N 1
ATOM 617 C CA . SER A 1 73 ? -0.214 -16.080 29.467 1.00 92.06 73 SER A CA 1
ATOM 618 C C . SER A 1 73 ? -1.336 -17.115 29.453 1.00 92.06 73 SER A C 1
ATOM 620 O O . SER A 1 73 ? -1.106 -18.237 29.013 1.00 92.06 73 SER A O 1
ATOM 622 N N . ASP A 1 74 ? -2.537 -16.755 29.908 1.00 90.69 74 ASP A N 1
ATOM 623 C CA . ASP A 1 74 ? -3.692 -17.653 29.879 1.00 90.69 74 ASP A CA 1
ATOM 624 C C . ASP A 1 74 ? -4.357 -17.715 28.494 1.00 90.69 74 ASP A C 1
ATOM 626 O O . ASP A 1 74 ? -5.192 -18.587 28.248 1.00 90.69 74 ASP A O 1
ATOM 630 N N . ILE A 1 75 ? -4.017 -16.790 27.589 1.00 94.31 75 ILE A N 1
ATOM 631 C CA . ILE A 1 75 ? -4.578 -16.740 26.239 1.00 94.31 75 ILE A CA 1
ATOM 632 C C . ILE A 1 75 ? -3.958 -17.856 25.399 1.00 94.31 75 ILE A C 1
ATOM 634 O O . ILE A 1 75 ? -2.751 -17.885 25.157 1.00 94.31 75 ILE A O 1
ATOM 638 N N . VAL A 1 76 ? -4.805 -18.755 24.904 1.00 93.81 76 VAL A N 1
ATOM 639 C CA . VAL A 1 76 ? -4.395 -19.837 24.009 1.00 93.81 76 VAL A CA 1
ATOM 640 C C . VAL A 1 76 ? -4.404 -19.326 22.575 1.00 93.81 76 VAL A C 1
ATOM 642 O O . VAL A 1 76 ? -5.452 -18.924 22.068 1.00 93.81 76 VAL A O 1
ATOM 645 N N . TRP A 1 77 ? -3.245 -19.379 21.925 1.00 95.38 77 TRP A N 1
ATOM 646 C CA . TRP A 1 77 ? -3.066 -19.039 20.516 1.00 95.38 77 TRP A CA 1
ATOM 647 C C . TRP A 1 77 ? -2.912 -20.319 19.696 1.00 95.38 77 TRP A C 1
ATOM 649 O O . TRP A 1 77 ? -2.007 -21.112 19.952 1.00 95.38 77 TRP A O 1
ATOM 659 N N . GLU A 1 78 ? -3.789 -20.528 18.719 1.00 89.81 78 GLU A N 1
ATOM 660 C CA . GLU A 1 78 ? -3.791 -21.723 17.872 1.00 89.81 78 GLU A CA 1
ATOM 661 C C . GLU A 1 78 ? -3.985 -21.371 16.392 1.00 89.81 78 GLU A C 1
ATOM 663 O O . GLU A 1 78 ? -4.751 -20.475 16.036 1.00 89.81 78 GLU A O 1
ATOM 668 N N . GLU A 1 79 ? -3.313 -22.109 15.510 1.00 91.06 79 GLU A N 1
ATOM 669 C CA . GLU A 1 79 ? -3.585 -22.072 14.074 1.00 91.06 79 GLU A CA 1
ATOM 670 C C . GLU A 1 79 ? -4.838 -22.916 13.789 1.00 91.06 79 GLU A C 1
ATOM 672 O O . GLU A 1 79 ? -4.860 -24.120 14.046 1.00 91.06 79 GLU A O 1
ATOM 677 N N . LYS A 1 80 ? -5.909 -22.292 13.287 1.00 89.12 80 LYS A N 1
ATOM 678 C CA . LYS A 1 80 ? -7.187 -22.967 12.997 1.00 89.12 80 LYS A CA 1
ATOM 679 C C . LYS A 1 80 ? -7.255 -23.533 11.589 1.00 89.12 80 LYS A C 1
ATOM 681 O O . LYS A 1 80 ? -7.930 -24.540 11.387 1.00 89.12 80 LYS A O 1
ATOM 686 N N . ALA A 1 81 ? -6.635 -22.856 10.627 1.00 82.19 81 ALA A N 1
ATOM 687 C CA . ALA A 1 81 ? -6.640 -23.259 9.228 1.00 82.19 81 ALA A CA 1
ATOM 688 C C . ALA A 1 81 ? -5.472 -22.630 8.460 1.00 82.19 81 ALA A C 1
ATOM 690 O O . ALA A 1 81 ? -5.077 -21.494 8.733 1.00 82.19 81 ALA A O 1
ATOM 691 N N . GLU A 1 82 ? -4.977 -23.356 7.461 1.00 85.25 82 GLU A N 1
ATOM 692 C CA . GLU A 1 82 ? -4.149 -22.786 6.399 1.00 85.25 82 GLU A CA 1
ATOM 693 C C . GLU A 1 82 ? -5.034 -22.054 5.381 1.00 85.25 82 GLU A C 1
ATOM 695 O O . GLU A 1 82 ? -6.185 -22.432 5.148 1.00 85.25 82 GLU A O 1
ATOM 700 N N . MET A 1 83 ? -4.501 -20.987 4.793 1.00 80.69 83 MET A N 1
ATOM 701 C CA . MET A 1 83 ? -5.128 -20.200 3.732 1.00 80.69 83 MET A CA 1
ATOM 702 C C . MET A 1 83 ? -4.132 -20.047 2.576 1.00 80.69 83 MET A C 1
ATOM 704 O O . MET A 1 83 ? -2.924 -20.103 2.801 1.00 80.69 83 MET A O 1
ATOM 708 N N . ASP A 1 84 ? -4.620 -19.799 1.357 1.00 72.31 84 ASP A N 1
ATOM 709 C CA . ASP A 1 84 ? -3.786 -19.721 0.141 1.00 72.31 84 ASP A CA 1
ATOM 710 C C . ASP A 1 84 ? -2.598 -18.747 0.265 1.00 72.31 84 ASP A C 1
ATOM 712 O O . ASP A 1 84 ? -1.530 -18.981 -0.298 1.00 72.31 84 ASP A O 1
ATOM 716 N N . ASN A 1 85 ? -2.766 -17.670 1.037 1.00 76.56 85 ASN A N 1
ATOM 717 C CA . ASN A 1 85 ? -1.754 -16.648 1.291 1.00 76.56 85 ASN A CA 1
ATOM 718 C C . ASN A 1 85 ? -1.537 -16.371 2.789 1.00 76.56 85 ASN A C 1
ATOM 720 O O . ASN A 1 85 ? -1.129 -15.272 3.151 1.00 76.56 85 ASN A O 1
ATOM 724 N N . GLY A 1 86 ? -1.818 -17.320 3.687 1.00 85.25 86 GLY A N 1
ATOM 725 C CA . GLY A 1 86 ? -1.716 -17.033 5.117 1.00 85.25 86 GLY A CA 1
ATOM 726 C C . GLY A 1 86 ? -2.258 -18.110 6.044 1.00 85.25 86 GLY A C 1
ATOM 727 O O . GLY A 1 86 ? -2.337 -19.287 5.695 1.00 85.25 86 GLY A O 1
ATOM 728 N N . LYS A 1 87 ? -2.633 -17.700 7.255 1.00 88.81 87 LYS A N 1
ATOM 729 C CA . LYS A 1 87 ? -3.207 -18.572 8.281 1.00 88.81 87 LYS A CA 1
ATOM 730 C C . LYS A 1 87 ? -4.363 -17.892 8.997 1.00 88.81 87 LYS A C 1
ATOM 732 O O . LYS A 1 87 ? -4.319 -16.698 9.290 1.00 88.81 87 LYS A O 1
ATOM 737 N N . LEU A 1 88 ? -5.370 -18.682 9.349 1.00 90.31 88 LEU A N 1
ATOM 738 C CA . LEU A 1 88 ? -6.375 -18.284 10.323 1.00 90.31 88 LEU A CA 1
ATOM 739 C C . LEU A 1 88 ? -5.860 -18.645 11.715 1.00 90.31 88 LEU A C 1
ATOM 741 O O . LEU A 1 88 ? -5.709 -19.825 12.033 1.00 90.31 88 LEU A O 1
ATOM 745 N N . ILE A 1 89 ? -5.608 -17.639 12.543 1.00 94.19 89 ILE A N 1
ATOM 746 C CA . ILE A 1 89 ? -5.170 -17.806 13.928 1.00 94.19 89 ILE A CA 1
ATOM 747 C C . ILE A 1 89 ? -6.316 -17.442 14.858 1.00 94.19 89 ILE A C 1
ATOM 749 O O . ILE A 1 89 ? -7.039 -16.479 14.618 1.00 94.19 89 ILE A O 1
ATOM 753 N N . ARG A 1 90 ? -6.467 -18.205 15.937 1.00 95.25 90 ARG A N 1
ATOM 754 C CA . ARG A 1 90 ? -7.411 -17.907 17.008 1.00 95.25 90 ARG A CA 1
ATOM 755 C C . ARG A 1 90 ? -6.671 -17.665 18.309 1.00 95.25 90 ARG A C 1
ATOM 757 O O . ARG A 1 90 ? -5.918 -18.524 18.760 1.00 95.25 90 ARG A O 1
ATOM 764 N N . ALA A 1 91 ? -6.960 -16.531 18.932 1.00 95.44 91 ALA A N 1
ATOM 765 C CA . ALA A 1 91 ? -6.681 -16.293 20.341 1.00 95.44 91 ALA A CA 1
ATOM 766 C C . ALA A 1 91 ? -7.943 -16.625 21.142 1.00 95.44 91 ALA A C 1
ATOM 768 O O . ALA A 1 91 ? -9.028 -16.154 20.804 1.00 95.44 91 ALA A O 1
ATOM 769 N N . SER A 1 92 ? -7.850 -17.444 22.185 1.00 93.81 92 SER A N 1
ATOM 770 C CA . SER A 1 92 ? -9.026 -17.868 22.949 1.00 93.81 92 SER A CA 1
ATOM 771 C C . SER A 1 92 ? -8.762 -17.969 24.441 1.00 93.81 92 SER A C 1
ATOM 773 O O . SER A 1 92 ? -7.650 -18.250 24.885 1.00 93.81 92 SER A O 1
ATOM 775 N N . TYR A 1 93 ? -9.822 -17.755 25.216 1.00 91.44 93 TYR A N 1
ATOM 776 C CA . TYR A 1 93 ? -9.837 -18.027 26.643 1.00 91.44 93 TYR A CA 1
ATOM 777 C C . TYR A 1 93 ? -11.243 -18.448 27.074 1.00 91.44 93 TYR A C 1
ATOM 779 O O . TYR A 1 93 ? -12.213 -17.686 26.961 1.00 91.44 93 TYR A O 1
ATOM 787 N N . LYS A 1 94 ? -11.353 -19.682 27.585 1.00 89.50 94 LYS A N 1
ATOM 788 C CA . LYS A 1 94 ? -12.625 -20.309 27.982 1.00 89.50 94 LYS A CA 1
ATOM 789 C C . LYS A 1 94 ? -13.666 -20.199 26.849 1.00 89.50 94 LYS A C 1
ATOM 791 O O . LYS A 1 94 ? -13.465 -20.773 25.785 1.00 89.50 94 LYS A O 1
ATOM 796 N N . GLY A 1 95 ? -14.778 -19.495 27.072 1.00 79.94 95 GLY A N 1
ATOM 797 C CA . GLY A 1 95 ? -15.872 -19.356 26.102 1.00 79.94 95 GLY A CA 1
ATOM 798 C C . GLY A 1 95 ? -15.718 -18.224 25.078 1.00 79.94 95 GLY A C 1
ATOM 799 O O . GLY A 1 95 ? -16.568 -18.117 24.199 1.00 79.94 95 GLY A O 1
ATOM 800 N N . ALA A 1 96 ? -14.681 -17.386 25.181 1.00 88.44 96 ALA A N 1
ATOM 801 C CA . ALA A 1 96 ? -14.459 -16.238 24.297 1.00 88.44 96 ALA A CA 1
ATOM 802 C C . ALA A 1 96 ? -13.285 -16.485 23.339 1.00 88.44 96 ALA A C 1
ATOM 804 O O . ALA A 1 96 ? -12.339 -17.207 23.674 1.00 88.44 96 ALA A O 1
ATOM 805 N N . TYR A 1 97 ? -13.329 -15.873 22.154 1.00 94.12 97 TYR A N 1
ATOM 806 C CA . TYR A 1 97 ? -12.234 -15.956 21.186 1.00 94.12 97 TYR A CA 1
ATOM 807 C C . TYR A 1 97 ? -12.145 -14.735 20.268 1.00 94.12 97 TYR A C 1
ATOM 809 O O . TYR A 1 97 ? -13.094 -13.965 20.148 1.00 94.12 97 TYR A O 1
ATOM 817 N N . VAL A 1 98 ? -11.004 -14.600 19.596 1.00 94.00 98 VAL A N 1
ATOM 818 C CA . VAL A 1 98 ? -10.763 -13.656 18.504 1.00 94.00 98 VAL A CA 1
ATOM 819 C C . VAL A 1 98 ? -10.155 -14.416 17.333 1.00 94.00 98 VAL A C 1
ATOM 821 O O . VAL A 1 98 ? -9.126 -15.072 17.500 1.00 94.00 98 VAL A O 1
ATOM 824 N N . ASP A 1 99 ? -10.801 -14.342 16.173 1.00 90.88 99 ASP A N 1
ATOM 825 C CA . ASP A 1 99 ? -10.286 -14.892 14.919 1.00 90.88 99 ASP A CA 1
ATOM 826 C C . ASP A 1 99 ? -9.522 -13.819 14.140 1.00 90.88 99 ASP A C 1
ATOM 828 O O . ASP A 1 99 ? -10.008 -12.705 13.934 1.00 90.88 99 ASP A O 1
ATOM 832 N N . ILE A 1 100 ? -8.316 -14.183 13.706 1.00 93.56 100 ILE A N 1
ATOM 833 C CA . ILE A 1 100 ? -7.322 -13.299 13.107 1.00 93.56 100 ILE A CA 1
ATOM 834 C C . ILE A 1 100 ? -6.877 -13.918 11.788 1.00 93.56 100 ILE A C 1
ATOM 836 O O . ILE A 1 100 ? -6.267 -14.989 11.757 1.00 93.56 100 ILE A O 1
ATOM 840 N N . LYS A 1 101 ? -7.173 -13.239 10.683 1.00 87.88 101 LYS A N 1
ATOM 841 C CA . LYS A 1 101 ? -6.635 -13.605 9.372 1.00 87.88 101 LYS A CA 1
ATOM 842 C C . LYS A 1 101 ? -5.255 -12.986 9.234 1.00 87.88 101 LYS A C 1
ATOM 844 O O . LYS A 1 101 ? -5.135 -11.773 9.087 1.00 87.88 101 LYS A O 1
ATOM 849 N N . ALA A 1 102 ? -4.234 -13.825 9.325 1.00 86.62 102 ALA A N 1
ATOM 850 C CA . ALA A 1 102 ? -2.850 -13.426 9.182 1.00 86.62 102 ALA A CA 1
ATOM 851 C C . ALA A 1 102 ? -2.393 -13.729 7.753 1.00 86.62 102 ALA A C 1
ATOM 853 O O . ALA A 1 102 ? -2.297 -14.893 7.364 1.00 86.62 102 ALA A O 1
ATOM 854 N N . ILE A 1 103 ? -2.144 -12.688 6.969 1.00 80.94 103 ILE A N 1
ATOM 855 C CA . ILE A 1 103 ? -1.744 -12.779 5.564 1.00 80.94 103 ILE A CA 1
ATOM 856 C C . ILE A 1 103 ? -0.224 -12.685 5.495 1.00 80.94 103 ILE A C 1
ATOM 858 O O . ILE A 1 103 ? 0.390 -11.898 6.213 1.00 80.94 103 ILE A O 1
ATOM 862 N N . LYS A 1 104 ? 0.401 -13.525 4.677 1.00 76.69 104 LYS A N 1
ATOM 863 C CA . LYS A 1 104 ? 1.839 -13.508 4.450 1.00 76.69 104 LYS A CA 1
ATOM 864 C C . LYS A 1 104 ? 2.140 -12.837 3.125 1.00 76.69 104 LYS A C 1
ATOM 866 O O . LYS A 1 104 ? 1.980 -13.441 2.066 1.00 76.69 104 LYS A O 1
ATOM 871 N N . ASP A 1 105 ? 2.719 -11.654 3.240 1.00 64.44 105 ASP A N 1
ATOM 872 C CA . ASP A 1 105 ? 3.259 -10.892 2.127 1.00 64.44 105 ASP A CA 1
ATOM 873 C C . ASP A 1 105 ? 4.787 -10.983 2.208 1.00 64.44 105 ASP A C 1
ATOM 875 O O . ASP A 1 105 ? 5.459 -10.351 3.029 1.00 64.44 105 ASP A O 1
ATOM 879 N N . ASN A 1 106 ? 5.364 -11.869 1.394 1.00 67.12 106 ASN A N 1
ATOM 880 C CA . ASN A 1 106 ? 6.788 -12.216 1.420 1.00 67.12 106 ASN A CA 1
ATOM 881 C C . ASN A 1 106 ? 7.279 -12.732 2.792 1.00 67.12 106 ASN A C 1
ATOM 883 O O . ASN A 1 106 ? 7.041 -13.891 3.145 1.00 67.12 106 ASN A O 1
ATOM 887 N N . LYS A 1 107 ? 8.036 -11.910 3.535 1.00 67.25 107 LYS A N 1
ATOM 888 C CA . LYS A 1 107 ? 8.574 -12.223 4.875 1.00 67.25 107 LYS A CA 1
ATOM 889 C C . LYS A 1 107 ? 7.805 -11.540 6.008 1.00 67.25 107 LYS A C 1
ATOM 891 O O . LYS A 1 107 ? 8.145 -11.757 7.167 1.00 67.25 107 LYS A O 1
ATOM 896 N N . ILE A 1 108 ? 6.807 -10.724 5.687 1.00 61.81 108 ILE A N 1
ATOM 897 C CA . ILE A 1 108 ? 6.031 -9.966 6.662 1.00 61.81 108 ILE A CA 1
ATOM 898 C C . ILE A 1 108 ? 4.693 -10.675 6.842 1.00 61.81 108 ILE A C 1
ATOM 900 O O . ILE A 1 108 ? 4.049 -11.078 5.875 1.00 61.81 108 ILE A O 1
ATOM 904 N N . ILE A 1 109 ? 4.287 -10.849 8.096 1.00 78.81 109 ILE A N 1
ATOM 905 C CA . ILE A 1 109 ? 2.925 -11.261 8.423 1.00 78.81 109 ILE A CA 1
ATOM 906 C C . ILE A 1 109 ? 2.125 -9.992 8.656 1.00 78.81 109 ILE A C 1
ATOM 908 O O . ILE A 1 109 ? 2.542 -9.151 9.450 1.00 78.81 109 ILE A O 1
ATOM 912 N N . ASN A 1 110 ? 1.002 -9.835 7.970 1.00 77.06 110 ASN A N 1
ATOM 913 C CA . ASN A 1 110 ? 0.072 -8.735 8.156 1.00 77.06 110 ASN A CA 1
ATOM 914 C C . ASN A 1 110 ? -1.282 -9.234 8.664 1.00 77.06 110 ASN A C 1
ATOM 916 O O . ASN A 1 110 ? -1.584 -10.425 8.577 1.00 77.06 110 ASN A O 1
ATOM 920 N N . ILE A 1 111 ? -2.086 -8.332 9.223 1.00 79.62 111 ILE A N 1
ATOM 921 C CA . ILE A 1 111 ? -3.453 -8.633 9.652 1.00 79.62 111 ILE A CA 1
ATOM 922 C C . ILE A 1 111 ? -4.416 -7.606 9.069 1.00 79.62 111 ILE A C 1
ATOM 924 O O . ILE A 1 111 ? -4.130 -6.413 9.041 1.00 79.62 111 ILE A O 1
ATOM 928 N N . GLU A 1 112 ? -5.580 -8.069 8.636 1.00 70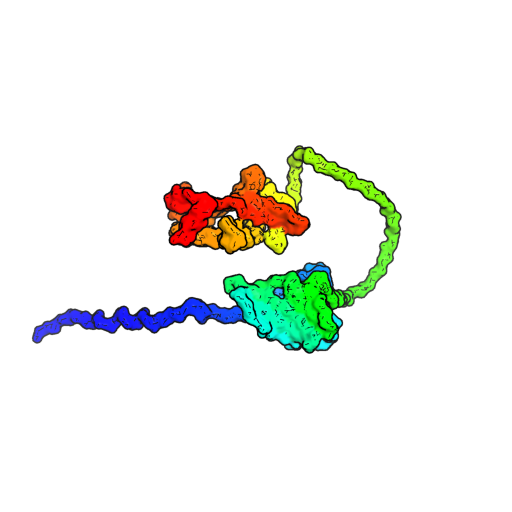.88 112 GLU A N 1
ATOM 929 C CA . GLU A 1 112 ? -6.687 -7.190 8.260 1.00 70.88 112 GLU A CA 1
ATOM 930 C C . GLU A 1 112 ? -7.467 -6.845 9.534 1.00 70.88 112 GLU A C 1
ATOM 932 O O . GLU A 1 112 ? -8.291 -7.627 10.015 1.00 70.88 112 GLU A O 1
ATOM 937 N N . VAL A 1 113 ? -7.129 -5.706 10.139 1.00 67.00 113 VAL A N 1
ATOM 938 C CA . VAL A 1 113 ? -7.601 -5.295 11.472 1.00 67.00 113 VAL A CA 1
ATOM 939 C C . VAL A 1 113 ? -9.131 -5.135 11.526 1.00 67.00 113 VAL A C 1
ATOM 941 O O . VAL A 1 113 ? -9.775 -5.468 12.523 1.00 67.00 113 VAL A O 1
ATOM 944 N N . ASP A 1 114 ? -9.735 -4.685 10.432 1.00 64.56 114 ASP A N 1
ATOM 945 C CA . ASP A 1 114 ? -11.183 -4.563 10.242 1.00 64.56 114 ASP A CA 1
ATOM 946 C C . ASP A 1 114 ? -11.901 -5.922 10.145 1.00 64.56 114 ASP A C 1
ATOM 948 O O . ASP A 1 114 ? -13.099 -6.014 10.432 1.00 64.56 114 ASP A O 1
ATOM 952 N N . LYS A 1 115 ? -11.170 -6.990 9.799 1.00 77.62 115 LYS A N 1
ATOM 953 C CA . LYS A 1 115 ? -11.676 -8.369 9.715 1.00 77.62 115 LYS A CA 1
ATOM 954 C C . LYS A 1 115 ? -11.393 -9.208 10.959 1.00 77.62 115 LYS A C 1
ATOM 956 O O . LYS A 1 115 ? -11.690 -10.405 10.948 1.00 77.62 115 LYS A O 1
ATOM 961 N N . LEU A 1 116 ? -10.861 -8.605 12.022 1.00 83.56 116 LEU A N 1
ATOM 962 C CA . LEU A 1 116 ? -10.803 -9.243 13.334 1.00 83.56 116 LEU A CA 1
ATOM 963 C C . LEU A 1 116 ? -12.228 -9.543 13.816 1.00 83.56 116 LEU A C 1
ATOM 965 O O . LEU A 1 116 ? -13.046 -8.634 13.969 1.00 83.56 116 LEU A O 1
ATOM 969 N N . GLU A 1 117 ? -12.520 -10.817 14.076 1.00 86.50 117 GLU A N 1
ATOM 970 C CA . GLU A 1 117 ? -13.820 -11.242 14.600 1.00 86.50 117 GLU A CA 1
ATOM 971 C C . GLU A 1 117 ? -13.673 -11.619 16.073 1.00 86.50 117 GLU A C 1
ATOM 973 O O . GLU A 1 117 ? -13.164 -12.686 16.416 1.00 86.50 117 GLU A O 1
ATOM 978 N N . PHE A 1 118 ? -14.141 -10.739 16.952 1.00 90.69 118 PHE A N 1
ATOM 979 C CA . PHE A 1 118 ? -14.176 -10.959 18.390 1.00 90.69 118 PHE A CA 1
ATOM 980 C C . PHE A 1 118 ? -15.503 -11.609 18.762 1.00 90.69 118 PHE A C 1
ATOM 982 O O . PHE A 1 118 ? -16.562 -11.170 18.315 1.00 90.69 118 PHE A O 1
ATOM 989 N N . LYS A 1 119 ? -15.472 -12.626 19.619 1.00 89.19 119 LYS A N 1
ATOM 990 C CA . LYS A 1 119 ? -16.666 -13.264 20.166 1.00 89.19 119 LYS A CA 1
ATOM 991 C C . LYS A 1 119 ? -16.580 -13.346 21.680 1.00 89.19 119 LYS A C 1
ATOM 993 O O . LYS A 1 119 ? -15.601 -13.856 22.228 1.00 89.19 119 LYS A O 1
ATOM 998 N N . ASP A 1 120 ? -17.625 -12.870 22.346 1.00 87.00 120 ASP A N 1
ATOM 999 C CA . ASP A 1 120 ? -17.726 -12.955 23.798 1.00 87.00 120 ASP A CA 1
ATOM 1000 C C . ASP A 1 120 ? -18.281 -14.301 24.289 1.00 87.00 120 ASP A C 1
ATOM 1002 O O . ASP A 1 120 ? -18.641 -15.198 23.521 1.00 87.00 120 ASP A O 1
ATOM 1006 N N . ILE A 1 121 ? -18.370 -14.422 25.612 1.00 84.62 121 ILE A N 1
ATOM 1007 C CA . ILE A 1 121 ? -18.830 -15.625 26.313 1.00 84.62 121 ILE A CA 1
ATOM 1008 C C . ILE A 1 121 ? -20.316 -15.937 26.097 1.00 84.62 121 ILE A C 1
ATOM 1010 O O . ILE A 1 121 ? -20.745 -17.065 26.328 1.00 84.62 121 ILE A O 1
ATOM 1014 N N . TYR A 1 122 ? -21.100 -14.946 25.672 1.00 82.94 122 TYR A N 1
ATOM 1015 C CA . TYR A 1 122 ? -22.528 -15.072 25.383 1.00 82.94 122 TYR A CA 1
ATOM 1016 C C . TYR A 1 122 ? -22.782 -15.360 23.898 1.00 82.94 122 TYR A C 1
ATOM 1018 O O . TYR A 1 122 ? -23.908 -15.637 23.492 1.00 82.94 122 TYR A O 1
ATOM 1026 N N . GLY A 1 123 ? -21.723 -15.332 23.091 1.00 78.81 123 GLY A N 1
ATOM 1027 C CA . GLY A 1 123 ? -21.746 -15.579 21.664 1.00 78.81 123 GLY A CA 1
ATOM 1028 C C . GLY A 1 123 ? -22.005 -14.350 20.801 1.00 78.81 123 GLY A C 1
ATOM 1029 O O . GLY A 1 123 ? -22.155 -14.511 19.588 1.00 78.81 123 GLY A O 1
ATOM 1030 N N . ASN A 1 124 ? -22.007 -13.153 21.389 1.00 80.81 124 ASN A N 1
ATOM 1031 C CA . ASN A 1 124 ? -22.076 -11.906 20.641 1.00 80.81 124 ASN A CA 1
ATOM 1032 C C . ASN A 1 124 ? -20.777 -11.695 19.871 1.00 80.81 124 ASN A C 1
ATOM 1034 O O . ASN A 1 124 ? -19.694 -12.016 20.366 1.00 80.81 124 ASN A O 1
ATOM 1038 N N . LYS A 1 125 ? -20.899 -11.141 18.664 1.00 85.94 125 LYS A N 1
ATOM 1039 C CA . LYS A 1 125 ? -19.770 -10.856 17.783 1.00 85.94 125 LYS A CA 1
ATOM 1040 C C . LYS A 1 125 ? -19.498 -9.362 17.704 1.00 85.94 125 LYS A C 1
ATOM 1042 O O . LYS A 1 125 ? -20.431 -8.568 17.593 1.00 85.94 125 LYS A O 1
ATOM 1047 N N . TYR A 1 126 ? -18.222 -9.016 17.684 1.00 82.44 126 TYR A N 1
ATOM 1048 C CA . TYR A 1 126 ? -17.714 -7.657 17.594 1.00 82.44 126 TYR A CA 1
ATOM 1049 C C . TYR A 1 126 ? -16.590 -7.597 16.558 1.00 82.44 126 TYR A C 1
ATOM 1051 O O . TYR A 1 126 ? -15.907 -8.586 16.294 1.00 82.44 126 TYR A O 1
ATOM 1059 N N . ASN A 1 127 ? -16.408 -6.421 15.979 1.00 79.62 127 ASN A N 1
ATOM 1060 C CA . ASN A 1 127 ? -15.229 -6.043 15.215 1.00 79.62 127 ASN A CA 1
ATOM 1061 C C . ASN A 1 127 ? -14.452 -4.987 16.015 1.00 79.62 127 ASN A C 1
ATOM 1063 O O . ASN A 1 127 ? -14.891 -4.546 17.081 1.00 79.62 127 ASN A O 1
ATOM 1067 N N . ILE A 1 128 ? -13.310 -4.536 15.499 1.00 75.19 128 ILE A N 1
ATOM 1068 C CA . ILE A 1 128 ? -12.467 -3.584 16.231 1.00 75.19 128 ILE A CA 1
ATOM 1069 C C . ILE A 1 128 ? -13.160 -2.240 16.538 1.00 75.19 128 ILE A C 1
ATOM 1071 O O . ILE A 1 128 ? -12.816 -1.569 17.512 1.00 75.19 128 ILE A O 1
ATOM 1075 N N . THR A 1 129 ? -14.168 -1.849 15.753 1.00 71.88 129 THR A N 1
ATOM 1076 C CA . THR A 1 129 ? -14.867 -0.559 15.889 1.00 71.88 129 THR A CA 1
ATOM 1077 C C . THR A 1 129 ? -15.970 -0.553 16.945 1.00 71.88 129 THR A C 1
ATOM 1079 O O . THR A 1 129 ? -16.431 0.519 17.327 1.00 71.88 129 THR A O 1
ATOM 1082 N N . ASN A 1 130 ? -16.394 -1.718 17.448 1.00 74.19 130 ASN A N 1
ATOM 1083 C CA . ASN A 1 130 ? -17.498 -1.836 18.405 1.00 74.19 130 ASN A CA 1
ATOM 1084 C C . ASN A 1 130 ? -17.164 -2.711 19.626 1.00 74.19 130 ASN A C 1
ATOM 1086 O O . ASN A 1 130 ? -18.064 -3.274 20.252 1.00 74.19 130 ASN A O 1
ATOM 1090 N N . LEU A 1 131 ? -15.880 -2.798 19.987 1.00 79.06 131 LEU A N 1
ATOM 1091 C CA . LEU A 1 131 ? -15.438 -3.577 21.141 1.00 79.06 131 LEU A CA 1
ATOM 1092 C C . LEU A 1 131 ? -16.006 -3.023 22.461 1.00 79.06 131 LEU A C 1
ATOM 1094 O O . LEU A 1 131 ? -15.860 -1.829 22.737 1.00 79.06 131 LEU A O 1
ATOM 1098 N N . PRO A 1 132 ? -16.593 -3.877 23.320 1.00 73.69 132 PRO A N 1
ATOM 1099 C CA . PRO A 1 132 ? -17.142 -3.476 24.611 1.00 73.69 132 PRO A CA 1
ATOM 1100 C C . PRO A 1 132 ? -16.040 -3.381 25.679 1.00 73.69 132 PRO A C 1
ATOM 1102 O O . PRO A 1 132 ? -16.096 -4.062 26.702 1.00 73.69 132 PRO A O 1
ATOM 1105 N N . ILE A 1 133 ? -15.015 -2.556 25.444 1.00 69.12 133 ILE A N 1
ATOM 1106 C CA . ILE A 1 133 ? -13.899 -2.405 26.383 1.00 69.12 133 ILE A CA 1
ATOM 1107 C C . ILE A 1 133 ? -14.269 -1.376 27.445 1.00 69.12 133 ILE A C 1
ATOM 1109 O O . ILE A 1 133 ? -14.509 -0.202 27.152 1.00 69.12 133 ILE A O 1
ATOM 1113 N N . LYS A 1 134 ? -14.337 -1.812 28.708 1.00 61.12 134 LYS A N 1
ATOM 1114 C CA . LYS A 1 134 ? -14.470 -0.894 29.839 1.00 61.12 134 LYS A CA 1
ATOM 1115 C C . LYS A 1 134 ? -13.225 -0.013 29.851 1.00 61.12 134 LYS A C 1
ATOM 1117 O O . LYS A 1 134 ? -12.124 -0.522 30.032 1.00 61.12 134 LYS A O 1
ATOM 1122 N N . LYS A 1 135 ? -13.402 1.304 29.692 1.00 52.94 135 LYS A N 1
ATOM 1123 C CA . LYS A 1 135 ? -12.327 2.277 29.928 1.00 52.94 135 LYS A CA 1
ATOM 1124 C C . LYS A 1 135 ? -11.705 1.962 31.287 1.00 52.94 135 LYS A C 1
ATOM 1126 O O . LYS A 1 135 ? -12.399 2.050 32.305 1.00 52.94 135 LYS A O 1
ATOM 1131 N N . LEU A 1 136 ? -10.430 1.579 31.303 1.00 42.28 136 LEU A N 1
ATOM 1132 C CA . LEU A 1 136 ? -9.659 1.536 32.536 1.00 42.28 136 LEU A CA 1
ATOM 1133 C C . LEU A 1 136 ? -9.684 2.962 33.082 1.00 42.28 136 LEU A C 1
ATOM 1135 O O . LEU A 1 136 ? -9.125 3.879 32.486 1.00 42.28 136 LEU A O 1
ATOM 1139 N N . LYS A 1 137 ? -10.440 3.174 34.163 1.00 36.22 137 LYS A N 1
ATOM 1140 C CA . LYS A 1 137 ? -10.409 4.440 34.884 1.00 36.22 137 LYS A CA 1
ATOM 1141 C C . LYS A 1 137 ? -8.980 4.606 35.381 1.00 36.22 137 LYS A C 1
ATOM 1143 O O . LYS A 1 137 ? -8.572 3.902 36.303 1.00 36.22 137 LYS A O 1
ATOM 1148 N N . GLU A 1 138 ? -8.237 5.534 34.791 1.00 35.50 138 GLU A N 1
ATOM 1149 C CA . GLU A 1 138 ? -7.139 6.160 35.509 1.00 35.50 138 GLU A CA 1
ATOM 1150 C C . GLU A 1 138 ? -7.733 6.710 36.806 1.00 35.50 138 GLU A C 1
ATOM 1152 O O . GLU A 1 138 ? -8.615 7.574 36.798 1.00 35.50 138 GLU A O 1
ATOM 1157 N N . ASN A 1 139 ? -7.304 6.142 37.930 1.00 32.31 139 ASN A N 1
ATOM 1158 C CA . ASN A 1 139 ? -7.513 6.725 39.244 1.00 32.31 139 ASN A CA 1
ATOM 1159 C C . ASN A 1 139 ? -6.742 8.050 39.306 1.00 32.31 139 ASN A C 1
ATOM 1161 O O . ASN A 1 139 ? -5.653 8.111 39.867 1.00 32.31 139 ASN A O 1
ATOM 1165 N N . SER A 1 140 ? -7.317 9.101 38.731 1.00 30.53 140 SER A N 1
ATOM 1166 C CA . SER A 1 140 ? -6.891 10.476 38.949 1.00 30.53 140 SER A CA 1
ATOM 1167 C C . SER A 1 140 ? -7.978 11.184 39.744 1.00 30.53 140 SER A C 1
ATOM 1169 O O . SER A 1 140 ? -9.121 11.351 39.318 1.00 30.53 140 SER A O 1
ATOM 1171 N N . THR A 1 141 ? -7.609 11.500 40.974 1.00 30.64 141 THR A N 1
ATOM 1172 C CA . THR A 1 141 ? -8.419 12.098 42.025 1.00 30.64 141 THR A CA 1
ATOM 1173 C C . THR A 1 141 ? -8.917 13.494 41.623 1.00 30.64 141 THR A C 1
ATOM 1175 O O . THR A 1 141 ? -8.121 14.391 41.389 1.00 30.64 141 THR A O 1
ATOM 1178 N N . VAL A 1 142 ? -10.245 13.615 41.528 1.00 32.22 142 VAL A N 1
ATOM 1179 C CA . VAL A 1 142 ? -11.155 14.756 41.793 1.00 32.22 142 VAL A CA 1
ATOM 1180 C C . VAL A 1 142 ? -10.564 16.176 41.899 1.00 32.22 142 VAL A C 1
ATOM 1182 O O . VAL A 1 142 ? -9.824 16.449 42.834 1.00 32.22 142 VAL A O 1
ATOM 1185 N N . GLU A 1 143 ? -11.105 17.111 41.099 1.00 27.09 143 GLU A N 1
ATOM 1186 C CA . GLU A 1 143 ? -11.765 18.344 41.594 1.00 27.09 143 GLU A CA 1
ATOM 1187 C C . GLU A 1 143 ? -12.825 18.880 40.584 1.00 27.09 143 GLU A C 1
ATOM 1189 O O . GLU A 1 143 ? -12.730 18.577 39.393 1.00 27.09 143 GLU A O 1
ATOM 1194 N N . PRO A 1 144 ? -13.903 19.563 41.042 1.00 32.53 144 PRO A N 1
ATOM 1195 C CA . PRO A 1 144 ? -15.185 19.689 40.326 1.00 32.53 144 PRO A CA 1
ATOM 1196 C C . PRO A 1 144 ? -15.300 20.916 39.386 1.00 32.53 144 PRO A C 1
ATOM 1198 O O . PRO A 1 144 ? -14.473 21.826 39.444 1.00 32.53 144 PRO A O 1
ATOM 1201 N N . PRO A 1 145 ? -16.336 20.970 38.515 1.00 31.91 145 PRO A N 1
ATOM 1202 C CA . PRO A 1 145 ? -16.381 21.889 37.380 1.00 31.91 145 PRO A CA 1
ATOM 1203 C C . PRO A 1 145 ? -16.953 23.269 37.730 1.00 31.91 145 PRO A C 1
ATOM 1205 O O . PRO A 1 145 ? -17.939 23.392 38.459 1.00 31.91 145 PRO A O 1
ATOM 1208 N N . VAL A 1 146 ? -16.386 24.310 37.116 1.00 28.59 146 VAL A N 1
ATOM 1209 C CA . VAL A 1 146 ? -16.951 25.665 37.098 1.00 28.59 146 VAL A CA 1
ATOM 1210 C C . VAL A 1 146 ? -17.933 25.787 35.927 1.00 28.59 146 VAL A C 1
ATOM 1212 O O . VAL A 1 146 ? -17.552 25.751 34.761 1.00 28.59 146 VAL A O 1
ATOM 1215 N N . THR A 1 147 ? -19.216 25.917 36.256 1.00 32.47 147 THR A N 1
ATOM 1216 C CA . THR A 1 147 ? -20.329 26.349 35.387 1.00 32.47 147 THR A CA 1
ATOM 1217 C C . THR A 1 147 ? -20.221 27.819 34.974 1.00 32.47 147 THR A C 1
ATOM 1219 O O . THR A 1 147 ? -19.747 28.596 35.797 1.00 32.47 147 THR A O 1
ATOM 1222 N N . ILE A 1 148 ? -20.761 28.186 33.788 1.00 29.39 148 ILE A N 1
ATOM 1223 C CA . ILE A 1 148 ? -21.490 29.438 33.380 1.00 29.39 148 ILE A CA 1
ATOM 1224 C C . ILE A 1 148 ? -21.567 29.490 31.807 1.00 29.39 148 ILE A C 1
ATOM 1226 O O . ILE A 1 148 ? -20.698 28.895 31.178 1.00 29.39 148 ILE A O 1
ATOM 1230 N N . PRO A 1 149 ? -22.601 30.061 31.124 1.00 31.53 149 PRO A N 1
ATOM 1231 C CA . PRO A 1 149 ? -23.815 29.401 30.606 1.00 31.53 149 PRO A CA 1
ATOM 1232 C C . PRO A 1 149 ? -23.966 29.579 29.049 1.00 31.53 149 PRO A C 1
ATOM 1234 O O . PRO A 1 149 ? -23.019 30.032 28.406 1.00 31.53 149 PRO A O 1
ATOM 1237 N N . PRO A 1 150 ? -25.096 29.223 28.388 1.00 37.56 150 PRO A N 1
ATOM 1238 C CA . PRO A 1 150 ? -25.147 29.040 26.931 1.00 37.56 150 PRO A CA 1
ATOM 1239 C C . PRO A 1 150 ? -25.632 30.278 26.157 1.00 37.56 150 PRO A C 1
ATOM 1241 O O . PRO A 1 150 ? -26.486 31.025 26.637 1.00 37.56 150 PRO A O 1
ATOM 1244 N N . ILE A 1 151 ? -25.170 30.432 24.910 1.00 27.89 151 ILE A N 1
ATOM 1245 C CA . ILE A 1 151 ? -25.749 31.351 23.917 1.00 27.89 151 ILE A CA 1
ATOM 1246 C C . ILE A 1 151 ? -26.016 30.595 22.599 1.00 27.89 151 ILE A C 1
ATOM 1248 O O . ILE A 1 151 ? -25.124 29.980 22.022 1.00 27.89 151 ILE A O 1
ATOM 1252 N N . LYS A 1 152 ? -27.300 30.647 22.216 1.00 28.52 152 LYS A N 1
ATOM 1253 C CA . LYS A 1 152 ? -27.992 30.408 20.929 1.00 28.52 152 LYS A CA 1
ATOM 1254 C C . LYS A 1 152 ? -27.245 30.925 19.687 1.00 28.52 152 LYS A C 1
ATOM 1256 O O . LYS A 1 152 ? -26.441 31.830 19.826 1.00 28.52 152 LYS A O 1
ATOM 1261 N N . GLU A 1 153 ? -27.552 30.613 18.430 1.00 26.66 153 GLU A N 1
ATOM 1262 C CA . GLU A 1 153 ? -28.342 29.644 17.646 1.00 26.66 153 GLU A CA 1
ATOM 1263 C C . GLU A 1 153 ? -28.089 30.091 16.172 1.00 26.66 153 GLU A C 1
ATOM 1265 O O . GLU A 1 153 ? -27.620 31.205 15.945 1.00 26.66 153 GLU A O 1
ATOM 1270 N N . GLU A 1 154 ? -28.424 29.246 15.194 1.00 26.77 154 GLU A N 1
ATOM 1271 C CA . GLU A 1 154 ? -28.627 29.563 13.757 1.00 26.77 154 GLU A CA 1
ATOM 1272 C C . GLU A 1 154 ? -27.431 29.579 12.766 1.00 26.77 154 GLU A C 1
ATOM 1274 O O . GLU A 1 154 ? -26.744 30.566 12.525 1.00 26.77 154 GLU A O 1
ATOM 1279 N N . THR A 1 155 ? -27.261 28.420 12.117 1.00 34.62 155 THR A N 1
ATOM 1280 C CA . THR A 1 155 ? -27.380 28.156 10.664 1.00 34.62 155 THR A CA 1
ATOM 1281 C C . THR A 1 155 ? -27.096 29.278 9.646 1.00 34.62 155 THR A C 1
ATOM 1283 O O . THR A 1 155 ? -27.891 30.204 9.520 1.00 34.62 155 THR A O 1
ATOM 1286 N N . LYS A 1 156 ? -26.142 29.050 8.723 1.00 23.94 156 LYS A N 1
ATOM 1287 C CA . LYS A 1 156 ? -26.377 29.210 7.268 1.00 23.94 156 LYS A CA 1
ATOM 1288 C C . LYS A 1 156 ? -25.299 28.527 6.414 1.00 23.94 156 LYS A C 1
ATOM 1290 O O . LYS A 1 156 ? -24.108 28.734 6.612 1.00 23.94 156 LYS A O 1
ATOM 1295 N N . VAL A 1 157 ? -25.755 27.737 5.445 1.00 36.81 157 VAL A N 1
ATOM 1296 C CA . VAL A 1 157 ? -24.988 27.230 4.298 1.00 36.81 157 VAL A CA 1
ATOM 1297 C C . VAL A 1 157 ? -24.864 28.356 3.271 1.00 36.81 157 VAL A C 1
ATOM 1299 O O . VAL A 1 157 ? -25.882 28.954 2.927 1.00 36.81 157 VAL A O 1
ATOM 1302 N N . GLU A 1 158 ? -23.665 28.611 2.745 1.00 27.27 158 GLU A N 1
ATOM 1303 C CA . GLU A 1 158 ? -23.494 29.389 1.512 1.00 27.27 158 GLU A CA 1
ATOM 1304 C C . GLU A 1 158 ? -22.318 28.864 0.668 1.00 27.27 158 GLU A C 1
ATOM 1306 O O . GLU A 1 158 ? -21.240 28.553 1.173 1.00 27.27 158 GLU A O 1
ATOM 1311 N N . GLU A 1 159 ? -22.610 28.715 -0.627 1.00 34.62 159 GLU A N 1
ATOM 1312 C CA . GLU A 1 159 ? -21.741 28.371 -1.757 1.00 34.62 159 GLU A CA 1
ATOM 1313 C C . GLU A 1 159 ? -20.400 29.116 -1.762 1.00 34.62 159 GLU A C 1
ATOM 1315 O O . GLU A 1 159 ? -20.365 30.338 -1.621 1.00 34.62 159 GLU A O 1
ATOM 1320 N N . ILE A 1 160 ? -19.310 28.415 -2.093 1.00 30.14 160 ILE A N 1
ATOM 1321 C CA . ILE A 1 160 ? -18.044 29.057 -2.465 1.00 30.14 160 ILE A CA 1
ATOM 1322 C C . ILE A 1 160 ? -17.801 28.854 -3.960 1.00 30.14 160 ILE A C 1
ATOM 1324 O O . ILE A 1 160 ? -17.524 27.752 -4.432 1.00 30.14 160 ILE A O 1
ATOM 1328 N N . LYS A 1 161 ? -17.911 29.966 -4.693 1.00 32.62 161 LYS A N 1
ATOM 1329 C CA . LYS A 1 161 ? -17.377 30.156 -6.043 1.00 32.62 161 LYS A CA 1
ATOM 1330 C C . LYS A 1 161 ? -15.861 30.349 -5.972 1.00 32.62 161 LYS A C 1
ATOM 1332 O O . LYS A 1 161 ? -15.366 31.051 -5.095 1.00 32.62 161 LYS A O 1
ATOM 1337 N N . GLU A 1 162 ? -15.156 29.761 -6.933 1.00 37.91 162 GLU A N 1
ATOM 1338 C CA . GLU A 1 162 ? -13.716 29.927 -7.151 1.00 37.91 162 GLU A CA 1
ATOM 1339 C C . GLU A 1 162 ? -13.324 31.401 -7.364 1.00 37.91 162 GLU A C 1
ATOM 1341 O O . GLU A 1 162 ? -13.939 32.107 -8.166 1.00 37.91 162 GLU A O 1
ATOM 1346 N N . SER A 1 163 ? -12.241 31.839 -6.713 1.00 27.47 163 SER A N 1
ATOM 1347 C CA . SER A 1 163 ? -11.362 32.892 -7.235 1.00 27.47 163 SER A CA 1
ATOM 1348 C C . SER A 1 163 ? -9.949 32.774 -6.630 1.00 27.47 163 SER A C 1
ATOM 1350 O O . SER A 1 163 ? -9.827 32.403 -5.460 1.00 27.47 163 SER A O 1
ATOM 1352 N N . PRO A 1 164 ? -8.874 33.050 -7.396 1.00 50.84 164 PRO A N 1
ATOM 1353 C CA . PRO A 1 164 ? -7.504 32.703 -7.041 1.00 50.84 164 PRO A CA 1
ATOM 1354 C C . PRO A 1 164 ? -6.813 33.841 -6.283 1.00 50.84 164 PRO A C 1
ATOM 1356 O O . PRO A 1 164 ? -6.812 34.983 -6.742 1.00 50.84 164 PRO A O 1
ATOM 1359 N N . THR A 1 165 ? -6.146 33.531 -5.168 1.00 26.61 165 THR A N 1
ATOM 1360 C CA . THR A 1 165 ? -5.217 34.484 -4.545 1.00 26.61 165 THR A CA 1
ATOM 1361 C C . THR A 1 165 ? -4.013 33.764 -3.951 1.00 26.61 165 THR A C 1
ATOM 1363 O O . THR A 1 165 ? -4.153 32.857 -3.141 1.00 26.61 165 THR A O 1
ATOM 1366 N N . ASN A 1 166 ? -2.822 34.191 -4.377 1.00 37.22 166 ASN A N 1
ATOM 1367 C CA . ASN A 1 166 ? -1.533 33.839 -3.792 1.00 37.22 166 ASN A CA 1
ATOM 1368 C C . ASN A 1 166 ? -1.494 34.230 -2.305 1.00 37.22 166 ASN A C 1
ATOM 1370 O O . ASN A 1 166 ? -1.228 35.386 -1.974 1.00 37.22 166 ASN A O 1
ATOM 1374 N N . SER A 1 167 ? -1.671 33.259 -1.419 1.00 27.83 167 SER A N 1
ATOM 1375 C CA . SER A 1 167 ? -1.189 33.311 -0.040 1.00 27.83 167 SER A CA 1
ATOM 1376 C C . SER A 1 167 ? -0.190 32.182 0.168 1.00 27.83 167 SER A C 1
ATOM 1378 O O . SER A 1 167 ? -0.372 31.077 -0.336 1.00 27.83 167 SER A O 1
ATOM 1380 N N . LYS A 1 168 ? 0.884 32.470 0.912 1.00 34.12 168 LYS A N 1
ATOM 1381 C CA . LYS A 1 168 ? 1.731 31.455 1.549 1.00 34.12 168 LYS A CA 1
ATOM 1382 C C . LYS A 1 168 ? 0.859 30.690 2.544 1.00 34.12 168 LYS A C 1
ATOM 1384 O O . LYS A 1 168 ? 0.848 30.997 3.731 1.00 34.12 168 LYS A O 1
ATOM 1389 N N . GLU A 1 169 ? 0.045 29.782 2.035 1.00 33.25 169 GLU A N 1
ATOM 1390 C CA . GLU A 1 169 ? -0.695 28.843 2.849 1.00 33.25 169 GLU A CA 1
ATOM 1391 C C . GLU A 1 169 ? 0.318 27.832 3.362 1.00 33.25 169 GLU A C 1
ATOM 1393 O O . GLU A 1 169 ? 1.045 27.204 2.590 1.00 33.25 169 GLU A O 1
ATOM 1398 N N . ASN A 1 170 ? 0.401 27.718 4.685 1.00 32.38 170 ASN A N 1
ATOM 1399 C CA . ASN A 1 170 ? 0.972 26.545 5.319 1.00 32.38 170 ASN A CA 1
ATOM 1400 C C . ASN A 1 170 ? 0.091 25.368 4.889 1.00 32.38 170 ASN A C 1
ATOM 1402 O O . ASN A 1 170 ? -0.914 25.081 5.540 1.00 32.38 170 ASN A O 1
ATOM 1406 N N . TYR A 1 171 ? 0.409 24.749 3.751 1.00 38.25 171 TYR A N 1
ATOM 1407 C CA . TYR A 1 171 ? -0.193 23.486 3.362 1.00 38.25 171 TYR A CA 1
ATOM 1408 C C . TYR A 1 171 ? 0.130 22.509 4.487 1.00 38.25 171 TYR A C 1
ATOM 1410 O O . TYR A 1 171 ? 1.278 22.115 4.676 1.00 38.25 171 TYR A O 1
ATOM 1418 N N . THR A 1 172 ? -0.877 22.152 5.274 1.00 50.91 172 THR A N 1
ATOM 1419 C CA . THR A 1 172 ? -0.803 20.928 6.059 1.00 50.91 172 THR A CA 1
ATOM 1420 C C . THR A 1 172 ? -0.904 19.800 5.043 1.00 50.91 172 THR A C 1
ATOM 1422 O O . THR A 1 172 ? -1.990 19.442 4.588 1.00 50.91 172 THR A O 1
ATOM 1425 N N . TYR A 1 173 ? 0.252 19.336 4.562 1.00 65.44 173 TYR A N 1
ATOM 1426 C CA . TYR A 1 173 ? 0.318 18.150 3.720 1.00 65.44 173 TYR A CA 1
ATOM 1427 C C . TYR A 1 173 ? -0.265 16.989 4.521 1.00 65.44 173 TYR A C 1
ATOM 1429 O O . TYR A 1 173 ? 0.093 16.785 5.678 1.00 65.44 173 TYR A O 1
ATOM 1437 N N . GLY A 1 174 ? -1.223 16.292 3.919 1.00 71.88 174 GLY A N 1
ATOM 1438 C CA . GLY A 1 174 ? -1.947 15.205 4.562 1.00 71.88 174 GLY A CA 1
ATOM 1439 C C . GLY A 1 174 ? -1.063 13.997 4.838 1.00 71.88 174 GLY A C 1
ATOM 1440 O O . GLY A 1 174 ? 0.108 13.959 4.456 1.00 71.88 174 GLY A O 1
ATOM 1441 N N . GLU A 1 175 ? -1.655 12.982 5.449 1.00 82.56 175 GLU A N 1
ATOM 1442 C CA . GLU A 1 175 ? -1.008 11.697 5.719 1.00 82.56 175 GLU A CA 1
ATOM 1443 C C . GLU A 1 175 ? -1.617 10.596 4.854 1.00 82.56 175 GLU A C 1
ATOM 1445 O O . GLU A 1 175 ? -2.751 10.714 4.384 1.00 82.56 175 GLU A O 1
ATOM 1450 N N . VAL A 1 176 ? -0.864 9.524 4.627 1.00 77.31 176 VAL A N 1
ATOM 1451 C CA . VAL A 1 176 ? -1.392 8.317 3.989 1.00 77.31 176 VAL A CA 1
ATOM 1452 C C . VAL A 1 176 ? -1.885 7.394 5.092 1.00 77.31 176 VAL A C 1
ATOM 1454 O O . VAL A 1 176 ? -1.099 6.919 5.901 1.00 77.31 176 VAL A O 1
ATOM 1457 N N . ILE A 1 177 ? -3.196 7.174 5.133 1.00 79.56 177 ILE A N 1
ATOM 1458 C CA . ILE A 1 177 ? -3.868 6.330 6.120 1.00 79.56 177 ILE A CA 1
ATOM 1459 C C . ILE A 1 177 ? -4.712 5.326 5.341 1.00 79.56 177 ILE A C 1
ATOM 1461 O O . ILE A 1 177 ? -5.547 5.730 4.526 1.00 79.56 177 ILE A O 1
ATOM 1465 N N . ASP A 1 178 ? -4.476 4.036 5.576 1.00 78.50 178 ASP A N 1
ATOM 1466 C CA . ASP A 1 178 ? -5.163 2.922 4.909 1.00 78.50 178 ASP A CA 1
ATOM 1467 C C . ASP A 1 178 ? -5.108 3.011 3.371 1.00 78.50 178 ASP A C 1
ATOM 1469 O O . ASP A 1 178 ? -6.129 2.934 2.684 1.00 78.50 178 ASP A O 1
ATOM 1473 N N . GLY A 1 179 ? -3.918 3.271 2.815 1.00 73.12 179 GLY A N 1
ATOM 1474 C CA . GLY A 1 179 ? -3.712 3.383 1.363 1.00 73.12 179 GLY A CA 1
ATOM 1475 C C . GLY A 1 179 ? -4.380 4.608 0.721 1.00 73.12 179 GLY A C 1
ATOM 1476 O O . GLY A 1 179 ? -4.446 4.719 -0.505 1.00 73.12 179 GLY A O 1
ATOM 1477 N N . ARG A 1 180 ? -4.888 5.551 1.527 1.00 84.62 180 ARG A N 1
ATOM 1478 C CA . ARG A 1 180 ? -5.517 6.788 1.053 1.00 84.62 180 ARG A CA 1
ATOM 1479 C C . ARG A 1 180 ? -4.835 8.016 1.622 1.00 84.62 180 ARG A C 1
ATOM 1481 O O . ARG A 1 180 ? -4.575 8.115 2.815 1.00 84.62 180 ARG A O 1
ATOM 1488 N N . TYR A 1 181 ? -4.638 9.017 0.776 1.00 88.81 181 TYR A N 1
ATOM 1489 C CA . TYR A 1 181 ? -4.116 10.308 1.195 1.00 88.81 181 TYR A CA 1
ATOM 1490 C C . TYR A 1 181 ? -5.225 11.165 1.819 1.00 88.81 181 TYR A C 1
ATOM 1492 O O . TYR A 1 181 ? -6.206 11.533 1.162 1.00 88.81 181 TYR A O 1
ATOM 1500 N N . LYS A 1 182 ? -5.069 11.489 3.102 1.00 86.31 182 LYS A N 1
ATOM 1501 C CA . LYS A 1 182 ? -5.963 12.324 3.913 1.00 86.31 182 LYS A CA 1
ATOM 1502 C C . LYS A 1 182 ? -5.434 13.750 3.937 1.00 86.31 182 LYS A C 1
ATOM 1504 O O . LYS A 1 182 ? -4.876 14.221 4.922 1.00 86.31 182 LYS A O 1
ATOM 1509 N N . GLY A 1 183 ? -5.595 14.441 2.823 1.00 80.75 183 GLY A N 1
ATOM 1510 C CA . GLY A 1 183 ? -5.166 15.823 2.706 1.00 80.75 183 GLY A CA 1
ATOM 1511 C C . GLY A 1 183 ? -5.977 16.590 1.684 1.00 80.75 183 GLY A C 1
ATOM 1512 O O . GLY A 1 183 ? -7.083 16.210 1.280 1.00 80.75 183 GLY A O 1
ATOM 1513 N N . THR A 1 184 ? -5.394 17.699 1.251 1.00 81.50 184 THR A N 1
ATOM 1514 C CA . THR A 1 184 ? -5.879 18.456 0.101 1.00 81.50 184 THR A CA 1
ATOM 1515 C C . THR A 1 184 ? -5.645 17.666 -1.195 1.00 81.50 184 THR A C 1
ATOM 1517 O O . THR A 1 184 ? -5.469 16.454 -1.189 1.00 81.50 184 THR A O 1
ATOM 1520 N N . ASP A 1 185 ? -5.739 18.309 -2.350 1.00 88.19 185 ASP A N 1
ATOM 1521 C CA . ASP A 1 185 ? -5.470 17.664 -3.634 1.00 88.19 185 ASP A CA 1
ATOM 1522 C C . ASP A 1 185 ? -3.999 17.208 -3.731 1.00 88.19 185 ASP A C 1
ATOM 1524 O O . ASP A 1 185 ? -3.099 18.045 -3.691 1.00 88.19 185 ASP A O 1
ATOM 1528 N N . PHE A 1 186 ? -3.750 15.895 -3.831 1.00 89.69 186 PHE A N 1
ATOM 1529 C CA . PHE A 1 186 ? -2.391 15.337 -3.825 1.00 89.69 186 PHE A CA 1
ATOM 1530 C C . PHE A 1 186 ? -1.584 15.798 -5.044 1.00 89.69 186 PHE A C 1
ATOM 1532 O O . PHE A 1 186 ? -0.439 16.224 -4.911 1.00 89.69 186 PHE A O 1
ATOM 1539 N N . ILE A 1 187 ? -2.189 15.776 -6.235 1.00 89.38 187 ILE A N 1
ATOM 1540 C CA . ILE A 1 187 ? -1.504 16.176 -7.471 1.00 89.38 187 ILE A CA 1
ATOM 1541 C C . ILE A 1 187 ? -1.156 17.672 -7.438 1.00 89.38 187 ILE A C 1
ATOM 1543 O O . ILE A 1 187 ? -0.060 18.058 -7.848 1.00 89.38 187 ILE A O 1
ATOM 1547 N N . GLN A 1 188 ? -2.044 18.532 -6.929 1.00 86.06 188 GLN A N 1
ATOM 1548 C CA . GLN A 1 188 ? -1.713 19.948 -6.732 1.00 86.06 188 GLN A CA 1
ATOM 1549 C C . GLN A 1 188 ? -0.680 20.156 -5.625 1.00 86.06 188 GLN A C 1
ATOM 1551 O O . GLN A 1 188 ? 0.160 21.038 -5.772 1.00 86.06 188 GLN A O 1
ATOM 1556 N N . ALA A 1 189 ? -0.703 19.359 -4.553 1.00 87.56 189 ALA A N 1
ATOM 1557 C CA . ALA A 1 189 ? 0.315 19.422 -3.509 1.00 87.56 189 ALA A CA 1
ATOM 1558 C C . ALA A 1 189 ? 1.713 19.155 -4.089 1.00 87.56 189 ALA A C 1
ATOM 1560 O O . ALA A 1 189 ? 2.606 19.976 -3.897 1.00 87.56 189 ALA A O 1
ATOM 1561 N N . VAL A 1 190 ? 1.873 18.095 -4.894 1.00 89.19 190 VAL A N 1
ATOM 1562 C CA . VAL A 1 190 ? 3.137 17.795 -5.596 1.00 89.19 190 VAL A CA 1
ATOM 1563 C C . VAL A 1 190 ? 3.533 18.936 -6.535 1.00 89.19 190 VAL A C 1
ATOM 1565 O O . VAL A 1 190 ? 4.678 19.375 -6.530 1.00 89.19 190 VAL A O 1
ATOM 1568 N N . LYS A 1 191 ? 2.585 19.478 -7.309 1.00 88.38 191 LYS A N 1
ATOM 1569 C CA . LYS A 1 191 ? 2.848 20.591 -8.237 1.00 88.38 191 LYS A CA 1
ATOM 1570 C C . LYS A 1 191 ? 3.314 21.870 -7.536 1.00 88.38 191 LYS A C 1
ATOM 1572 O O . LYS A 1 191 ? 4.109 22.621 -8.097 1.00 88.38 191 LYS A O 1
ATOM 1577 N N . ASN A 1 192 ? 2.768 22.143 -6.355 1.00 82.75 192 ASN A N 1
ATOM 1578 C CA . ASN A 1 192 ? 3.010 23.371 -5.604 1.00 82.75 192 ASN A CA 1
ATOM 1579 C C . ASN A 1 192 ? 4.168 23.239 -4.603 1.00 82.75 192 ASN A C 1
ATOM 1581 O O . ASN A 1 192 ? 4.506 24.229 -3.948 1.00 82.75 192 ASN A O 1
ATOM 1585 N N . ALA A 1 193 ? 4.783 22.056 -4.492 1.00 83.50 193 ALA A N 1
ATOM 1586 C CA . ALA A 1 193 ? 5.945 21.815 -3.651 1.00 83.50 193 ALA A CA 1
ATOM 1587 C C . ALA A 1 193 ? 7.093 22.755 -4.054 1.00 83.50 193 ALA A C 1
ATOM 1589 O O . ALA A 1 193 ? 7.682 22.642 -5.127 1.00 83.50 193 ALA A O 1
ATOM 1590 N N . ASN A 1 194 ? 7.386 23.730 -3.192 1.00 78.75 194 ASN A N 1
ATOM 1591 C CA . ASN A 1 194 ? 8.346 24.805 -3.459 1.00 78.75 194 ASN A CA 1
ATOM 1592 C C . ASN A 1 194 ? 9.646 24.676 -2.647 1.00 78.75 194 ASN A C 1
ATOM 1594 O O . ASN A 1 194 ? 10.540 25.514 -2.785 1.00 78.75 194 ASN A O 1
ATOM 1598 N N . SER A 1 195 ? 9.759 23.630 -1.823 1.00 78.81 195 SER A N 1
ATOM 1599 C CA . SER A 1 195 ? 10.979 23.241 -1.120 1.00 78.81 195 SER A CA 1
ATOM 1600 C C . SER A 1 195 ? 11.300 21.771 -1.382 1.00 78.81 195 SER A C 1
ATOM 1602 O O . SER A 1 195 ? 10.402 20.963 -1.613 1.00 78.81 195 SER A O 1
ATOM 1604 N N . ILE A 1 196 ? 12.591 21.432 -1.322 1.00 75.06 196 ILE A N 1
ATOM 1605 C CA . ILE A 1 196 ? 13.070 20.050 -1.479 1.00 75.06 196 ILE A CA 1
ATOM 1606 C C . ILE A 1 196 ? 12.458 19.156 -0.396 1.00 75.06 196 ILE A C 1
ATOM 1608 O O . ILE A 1 196 ? 11.927 18.106 -0.713 1.00 75.06 196 ILE A O 1
ATOM 1612 N N . GLU A 1 197 ? 12.455 19.607 0.859 1.00 76.00 197 GLU A N 1
ATOM 1613 C CA . GLU A 1 197 ? 11.884 18.865 1.994 1.00 76.00 197 GLU A CA 1
ATOM 1614 C C . GLU A 1 197 ? 10.407 18.513 1.781 1.00 76.00 197 GLU A C 1
ATOM 1616 O O . GLU A 1 197 ? 10.004 17.375 1.984 1.00 76.00 197 GLU A O 1
ATOM 1621 N N . THR A 1 198 ? 9.615 19.469 1.291 1.00 76.88 198 THR A N 1
ATOM 1622 C CA . THR A 1 198 ? 8.200 19.239 0.971 1.00 76.88 198 THR A CA 1
ATOM 1623 C C . THR A 1 198 ? 8.031 18.226 -0.157 1.00 76.88 198 THR A C 1
ATOM 1625 O O . THR A 1 198 ? 7.145 17.377 -0.110 1.00 76.88 198 THR A O 1
ATOM 1628 N N . TYR A 1 199 ? 8.839 18.360 -1.210 1.00 79.56 199 TYR A N 1
ATOM 1629 C CA . TYR A 1 199 ? 8.771 17.463 -2.354 1.00 79.56 199 TYR A CA 1
ATOM 1630 C C . TYR A 1 199 ? 9.130 16.029 -1.944 1.00 79.56 199 TYR A C 1
ATOM 1632 O O . TYR A 1 199 ? 8.408 15.111 -2.318 1.00 79.56 199 TYR A O 1
ATOM 1640 N N . GLU A 1 200 ? 10.177 15.841 -1.135 1.00 78.88 200 GLU A N 1
ATOM 1641 C CA . GLU A 1 200 ? 10.579 14.518 -0.642 1.00 78.88 200 GLU A CA 1
ATOM 1642 C C . GLU A 1 200 ? 9.530 13.909 0.304 1.00 78.88 200 GLU A C 1
ATOM 1644 O O . GLU A 1 200 ? 9.175 12.750 0.122 1.00 78.88 200 GLU A O 1
ATOM 1649 N N . ASP A 1 201 ? 8.931 14.680 1.221 1.00 82.00 201 ASP A N 1
ATOM 1650 C CA . ASP A 1 201 ? 7.814 14.206 2.066 1.00 82.00 201 ASP A CA 1
ATOM 1651 C C . ASP A 1 201 ? 6.610 13.735 1.223 1.00 82.00 201 ASP A C 1
ATOM 1653 O O . ASP A 1 201 ? 6.035 12.667 1.445 1.00 82.00 201 ASP A O 1
ATOM 1657 N N . LEU A 1 202 ? 6.241 14.499 0.190 1.00 86.50 202 LEU A N 1
ATOM 1658 C CA . LEU A 1 202 ? 5.182 14.100 -0.738 1.00 86.50 202 LEU A CA 1
ATOM 1659 C C . LEU A 1 202 ? 5.568 12.882 -1.581 1.00 86.50 202 LEU A C 1
ATOM 1661 O O . LEU A 1 202 ? 4.698 12.079 -1.920 1.00 86.50 202 LEU A O 1
ATOM 1665 N N . LYS A 1 203 ? 6.851 12.727 -1.912 1.00 87.12 203 LYS A N 1
ATOM 1666 C CA . LYS A 1 203 ? 7.378 11.567 -2.633 1.00 87.12 203 LYS A CA 1
A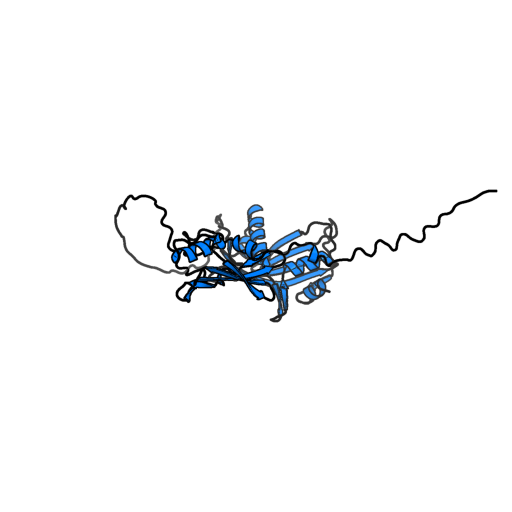TOM 1667 C C . LYS A 1 203 ? 7.350 10.306 -1.765 1.00 87.12 203 LYS A C 1
ATOM 1669 O O . LYS A 1 203 ? 6.935 9.256 -2.245 1.00 87.12 203 LYS A O 1
ATOM 1674 N N . GLU A 1 204 ? 7.681 10.410 -0.481 1.00 84.38 204 GLU A N 1
ATOM 1675 C CA . GLU A 1 204 ? 7.530 9.317 0.488 1.00 84.38 204 GLU A CA 1
ATOM 1676 C C . GLU A 1 204 ? 6.065 8.883 0.610 1.00 84.38 204 GLU A C 1
ATOM 1678 O O . GLU A 1 204 ? 5.745 7.698 0.497 1.00 84.38 204 GLU A O 1
ATOM 1683 N N . LYS A 1 205 ? 5.145 9.848 0.717 1.00 87.50 205 LYS A N 1
ATOM 1684 C CA . LYS A 1 205 ? 3.697 9.585 0.707 1.00 87.50 205 LYS A CA 1
ATOM 1685 C C . LYS A 1 205 ? 3.237 8.960 -0.606 1.00 87.50 205 LYS A C 1
ATOM 1687 O O . LYS A 1 205 ? 2.395 8.065 -0.596 1.00 87.50 205 LYS A O 1
ATOM 1692 N N . PHE A 1 206 ? 3.790 9.393 -1.736 1.00 91.94 206 PHE A N 1
ATOM 1693 C CA . PHE A 1 206 ? 3.531 8.754 -3.020 1.00 91.94 206 PHE A CA 1
ATOM 1694 C C . PHE A 1 206 ? 3.939 7.277 -3.007 1.00 91.94 206 PHE A C 1
ATOM 1696 O O . PHE A 1 206 ? 3.156 6.452 -3.467 1.00 91.94 206 PHE A O 1
ATOM 1703 N N . TYR A 1 207 ? 5.108 6.927 -2.463 1.00 83.31 207 TYR A N 1
ATOM 1704 C CA . TYR A 1 207 ? 5.539 5.529 -2.400 1.00 83.31 207 TYR A CA 1
ATOM 1705 C C . TYR A 1 207 ? 4.600 4.663 -1.561 1.00 83.31 207 TYR A C 1
ATOM 1707 O O . TYR A 1 207 ? 4.283 3.561 -1.997 1.00 83.31 207 TYR A O 1
ATOM 1715 N N . LEU A 1 208 ? 4.086 5.183 -0.441 1.00 84.00 208 LEU A N 1
ATOM 1716 C CA . LEU A 1 208 ? 3.061 4.497 0.357 1.00 84.00 208 LEU A CA 1
ATOM 1717 C C . LEU A 1 208 ? 1.770 4.269 -0.444 1.00 84.00 208 LEU A C 1
ATOM 1719 O O . LEU A 1 208 ? 1.175 3.201 -0.385 1.00 84.00 208 LEU A O 1
ATOM 1723 N N . LEU A 1 209 ? 1.338 5.261 -1.228 1.00 86.00 209 LEU A N 1
ATOM 1724 C CA . LEU A 1 209 ? 0.157 5.131 -2.092 1.00 86.00 209 LEU A CA 1
ATOM 1725 C C . LEU A 1 209 ? 0.401 4.180 -3.271 1.00 86.00 209 LEU A C 1
ATOM 1727 O O . LEU A 1 209 ? -0.541 3.565 -3.764 1.00 86.00 209 LEU A O 1
ATOM 1731 N N . MET A 1 210 ? 1.645 4.082 -3.744 1.00 85.19 210 MET A N 1
ATOM 1732 C CA . MET A 1 210 ? 2.035 3.276 -4.898 1.00 85.19 210 MET A CA 1
ATOM 1733 C C . MET A 1 210 ? 2.036 1.771 -4.605 1.00 85.19 210 MET A C 1
ATOM 1735 O O . MET A 1 210 ? 1.914 0.997 -5.556 1.00 85.19 210 MET A O 1
ATOM 1739 N N . GLU A 1 211 ? 2.141 1.345 -3.340 1.00 75.69 211 GLU A N 1
ATOM 1740 C CA . GLU A 1 211 ? 2.195 -0.079 -2.960 1.00 75.69 211 GLU A CA 1
ATOM 1741 C C . GLU A 1 211 ? 1.031 -0.888 -3.552 1.00 75.69 211 GLU A C 1
ATOM 1743 O O . GLU A 1 211 ? 1.243 -1.966 -4.107 1.00 75.69 211 GLU A O 1
ATOM 1748 N N . ASP A 1 212 ? -0.172 -0.309 -3.556 1.00 73.00 212 ASP A N 1
ATOM 1749 C CA . ASP A 1 212 ? -1.384 -0.941 -4.084 1.00 73.00 212 ASP A CA 1
ATOM 1750 C C . ASP A 1 212 ? -1.723 -0.528 -5.526 1.00 73.00 212 ASP A C 1
ATOM 1752 O O . ASP A 1 212 ? -2.749 -0.937 -6.082 1.00 73.00 212 ASP A O 1
ATOM 1756 N N . MET A 1 213 ? -0.885 0.287 -6.171 1.00 83.88 213 MET A N 1
ATOM 1757 C CA . MET A 1 213 ? -1.137 0.741 -7.536 1.00 83.88 213 MET A CA 1
ATOM 1758 C C . MET A 1 213 ? -0.755 -0.326 -8.557 1.00 83.88 213 MET A C 1
ATOM 1760 O O . MET A 1 213 ? 0.359 -0.855 -8.574 1.00 83.88 213 MET A O 1
ATOM 1764 N N . TYR A 1 214 ? -1.661 -0.571 -9.502 1.00 86.06 214 TYR A N 1
ATOM 1765 C CA . TYR A 1 214 ? -1.461 -1.531 -10.580 1.00 86.06 214 TYR A CA 1
ATOM 1766 C C . TYR A 1 214 ? -1.934 -1.005 -11.935 1.00 86.06 214 TYR A C 1
ATOM 1768 O O . TYR A 1 214 ? -2.803 -0.137 -12.041 1.00 86.06 214 TYR A O 1
ATOM 1776 N N . VAL A 1 215 ? -1.373 -1.585 -12.993 1.00 83.44 215 VAL A N 1
ATOM 1777 C CA . VAL A 1 215 ? -1.891 -1.500 -14.359 1.00 83.44 215 VAL A CA 1
ATOM 1778 C C . VAL A 1 215 ? -2.734 -2.742 -14.619 1.00 83.44 215 VAL A C 1
ATOM 1780 O O . VAL A 1 215 ? -2.286 -3.860 -14.376 1.00 83.44 215 VAL A O 1
ATOM 1783 N N . THR A 1 216 ? -3.947 -2.562 -15.132 1.00 78.62 216 THR A N 1
ATOM 1784 C CA . THR A 1 216 ? -4.859 -3.656 -15.490 1.00 78.62 216 THR A CA 1
ATOM 1785 C C . THR A 1 216 ? -4.942 -3.807 -17.008 1.00 78.62 216 THR A C 1
ATOM 1787 O O . THR A 1 216 ? -5.117 -2.828 -17.731 1.00 78.62 216 THR A O 1
ATOM 1790 N N . LYS A 1 217 ? -4.815 -5.042 -17.505 1.00 74.44 217 LYS A N 1
ATOM 1791 C CA . LYS A 1 217 ? -5.119 -5.375 -18.908 1.00 74.44 217 LYS A CA 1
ATOM 1792 C C . LYS A 1 217 ? -6.609 -5.639 -19.098 1.00 74.44 217 LYS A C 1
ATOM 1794 O O . LYS A 1 217 ? -7.206 -5.284 -20.111 1.00 74.44 217 LYS A O 1
ATOM 1799 N N . ASP A 1 218 ? -7.173 -6.336 -18.125 1.00 73.38 218 ASP A N 1
ATOM 1800 C CA . ASP A 1 218 ? -8.545 -6.802 -18.064 1.00 73.38 218 ASP A CA 1
ATOM 1801 C C . ASP A 1 218 ? -8.934 -7.007 -16.591 1.00 73.38 218 ASP A C 1
ATOM 1803 O O . ASP A 1 218 ? -8.138 -6.799 -15.678 1.00 73.38 218 ASP A O 1
ATOM 1807 N N . LYS A 1 219 ? -10.169 -7.443 -16.338 1.00 65.38 219 LYS A N 1
ATOM 1808 C CA . LYS A 1 219 ? -10.724 -7.545 -14.979 1.00 65.38 219 LYS A CA 1
ATOM 1809 C C . LYS A 1 219 ? -9.984 -8.507 -14.035 1.00 65.38 219 LYS A C 1
ATOM 1811 O O . LYS A 1 219 ? -10.313 -8.507 -12.854 1.00 65.38 219 LYS A O 1
ATOM 1816 N N . ILE A 1 220 ? -9.068 -9.340 -14.533 1.00 66.25 220 ILE A N 1
ATOM 1817 C CA . ILE A 1 220 ? -8.365 -10.361 -13.738 1.00 66.25 220 ILE A CA 1
ATOM 1818 C C . ILE A 1 220 ? -6.841 -10.238 -13.817 1.00 66.25 220 ILE A C 1
ATOM 1820 O O . ILE A 1 220 ? -6.146 -10.697 -12.918 1.00 66.25 220 ILE A O 1
ATOM 1824 N N . THR A 1 221 ? -6.318 -9.616 -14.871 1.00 74.50 221 THR A N 1
ATOM 1825 C CA . THR A 1 221 ? -4.886 -9.490 -15.121 1.00 74.50 221 THR A CA 1
ATOM 1826 C C . THR A 1 221 ? -4.419 -8.094 -14.733 1.00 74.50 221 THR A C 1
ATOM 1828 O O . THR A 1 221 ? -4.766 -7.105 -15.391 1.00 74.50 221 THR A O 1
ATOM 1831 N N . TYR A 1 222 ? -3.593 -8.022 -13.692 1.00 81.50 222 TYR A N 1
ATOM 1832 C CA . TYR A 1 222 ? -3.004 -6.787 -13.191 1.00 81.50 222 TYR A CA 1
ATOM 1833 C C . TYR A 1 222 ? -1.515 -6.963 -12.875 1.00 81.50 222 TYR A C 1
ATOM 1835 O O . TYR A 1 222 ? -1.053 -8.070 -12.609 1.00 81.50 222 TYR A O 1
ATOM 1843 N N . TYR A 1 223 ? -0.773 -5.860 -12.940 1.00 83.81 223 TYR A N 1
ATOM 1844 C CA . TYR A 1 223 ? 0.656 -5.787 -12.645 1.00 83.81 223 TYR A CA 1
ATOM 1845 C C . TYR A 1 223 ? 0.905 -4.589 -11.746 1.00 83.81 223 TYR A C 1
ATOM 1847 O O . TYR A 1 223 ? 0.572 -3.464 -12.130 1.00 83.81 223 TYR A O 1
ATOM 1855 N N . TYR A 1 224 ? 1.479 -4.819 -10.570 1.00 88.94 224 TYR A N 1
ATOM 1856 C CA . TYR A 1 224 ? 1.823 -3.735 -9.659 1.00 88.94 224 TYR A CA 1
ATOM 1857 C C . TYR A 1 224 ? 2.936 -2.869 -10.237 1.00 88.94 224 TYR A C 1
ATOM 1859 O O . TYR A 1 224 ? 3.842 -3.359 -10.914 1.00 88.94 224 TYR A O 1
ATOM 1867 N N . LEU A 1 225 ? 2.879 -1.569 -9.953 1.00 87.69 225 LEU A N 1
ATOM 1868 C CA . LEU A 1 225 ? 3.896 -0.615 -10.397 1.00 87.69 225 LEU A CA 1
ATOM 1869 C C . LEU A 1 225 ? 5.291 -1.032 -9.916 1.00 87.69 225 LEU A C 1
ATOM 1871 O O . LEU A 1 225 ? 6.233 -1.027 -10.707 1.00 87.69 225 LEU A O 1
ATOM 1875 N N . TYR A 1 226 ? 5.401 -1.478 -8.661 1.00 82.44 226 TYR A N 1
ATOM 1876 C CA . TYR A 1 226 ? 6.655 -1.964 -8.084 1.00 82.44 226 TYR A CA 1
ATOM 1877 C C . TYR A 1 226 ? 7.241 -3.167 -8.843 1.00 82.44 226 TYR A C 1
ATOM 1879 O O . TYR A 1 226 ? 8.441 -3.198 -9.129 1.00 82.44 226 TYR A O 1
ATOM 1887 N N . ASP A 1 227 ? 6.400 -4.130 -9.228 1.00 84.88 227 ASP A N 1
ATOM 1888 C CA . ASP A 1 227 ? 6.834 -5.310 -9.982 1.00 84.88 227 ASP A CA 1
ATOM 1889 C C . ASP A 1 227 ? 7.289 -4.932 -11.392 1.00 84.88 227 ASP A C 1
ATOM 1891 O O . ASP A 1 227 ? 8.308 -5.431 -11.871 1.00 84.88 227 ASP A O 1
ATOM 1895 N N . ILE A 1 228 ? 6.568 -4.015 -12.046 1.00 87.56 228 ILE A N 1
ATOM 1896 C CA . ILE A 1 228 ? 6.926 -3.496 -13.371 1.00 87.56 228 ILE A CA 1
ATOM 1897 C C . ILE A 1 228 ? 8.300 -2.814 -13.310 1.00 87.56 228 ILE A C 1
ATOM 1899 O O . ILE A 1 228 ? 9.164 -3.084 -14.147 1.00 87.56 228 ILE A O 1
ATOM 1903 N N . VAL A 1 229 ? 8.516 -1.956 -12.307 1.00 88.56 229 VAL A N 1
ATOM 1904 C CA . VAL A 1 229 ? 9.787 -1.254 -12.083 1.00 88.56 229 VAL A CA 1
ATOM 1905 C C . VAL A 1 229 ? 10.914 -2.252 -11.807 1.00 88.56 229 VAL A C 1
ATOM 1907 O O . VAL A 1 229 ? 11.956 -2.185 -12.457 1.00 88.56 229 VAL A O 1
ATOM 1910 N N . SER A 1 230 ? 10.699 -3.215 -10.909 1.00 85.50 230 SER A N 1
ATOM 1911 C CA . SER A 1 230 ? 11.696 -4.236 -10.558 1.00 85.50 230 SER A CA 1
ATOM 1912 C C . SER A 1 230 ? 12.063 -5.112 -11.755 1.00 85.50 230 SER A C 1
ATOM 1914 O O . SER A 1 230 ? 13.241 -5.361 -12.013 1.00 85.50 230 SER A O 1
ATOM 1916 N N . LYS A 1 231 ? 11.075 -5.522 -12.557 1.00 88.56 231 LYS A N 1
ATOM 1917 C CA . LYS A 1 231 ? 11.309 -6.323 -13.762 1.00 88.56 231 LYS A CA 1
ATOM 1918 C C . LYS A 1 231 ? 12.079 -5.549 -14.830 1.00 88.56 231 LYS A C 1
ATOM 1920 O O . LYS A 1 231 ? 12.956 -6.106 -15.494 1.00 88.56 231 LYS A O 1
ATOM 1925 N N . LEU A 1 232 ? 11.796 -4.256 -14.984 1.00 89.75 232 LEU A N 1
ATOM 1926 C CA . LEU A 1 232 ? 12.573 -3.396 -15.872 1.00 89.75 232 LEU A CA 1
ATOM 1927 C C . LEU A 1 232 ? 14.008 -3.198 -15.357 1.00 89.75 232 LEU A C 1
ATOM 1929 O O . LEU A 1 232 ? 14.939 -3.201 -16.163 1.00 89.75 232 LEU A O 1
ATOM 1933 N N . ALA A 1 233 ? 14.205 -3.102 -14.039 1.00 85.12 233 ALA A N 1
ATOM 1934 C CA . ALA A 1 233 ? 15.528 -3.017 -13.421 1.00 85.12 233 ALA A CA 1
ATOM 1935 C C . ALA A 1 233 ? 16.394 -4.248 -13.739 1.00 85.12 233 ALA A C 1
ATOM 1937 O O . ALA A 1 233 ? 17.550 -4.100 -14.144 1.00 85.12 233 ALA A O 1
ATOM 1938 N N . GLU A 1 234 ? 15.822 -5.456 -13.637 1.00 85.94 234 GLU A N 1
ATOM 1939 C CA . GLU A 1 234 ? 16.493 -6.709 -14.022 1.00 85.94 234 GLU A CA 1
ATOM 1940 C C . GLU A 1 234 ? 16.978 -6.664 -15.478 1.00 85.94 234 GLU A C 1
ATOM 1942 O O . GLU A 1 234 ? 18.111 -7.042 -15.778 1.00 85.94 234 GLU A O 1
ATOM 1947 N N . LYS A 1 235 ? 16.137 -6.158 -16.390 1.00 87.69 235 LYS A N 1
ATOM 1948 C CA . LYS A 1 235 ? 16.480 -6.014 -17.812 1.00 87.69 235 LYS A CA 1
ATOM 1949 C C . LYS A 1 235 ? 17.548 -4.960 -18.066 1.00 87.69 235 LYS A C 1
ATOM 1951 O O . LYS A 1 235 ? 18.392 -5.146 -18.941 1.00 87.69 235 LYS A O 1
ATOM 1956 N N . ALA A 1 236 ? 17.502 -3.854 -17.331 1.00 85.12 236 ALA A N 1
ATOM 1957 C CA . ALA A 1 236 ? 18.461 -2.772 -17.487 1.00 85.12 236 ALA A CA 1
ATOM 1958 C C . ALA A 1 236 ? 19.881 -3.194 -17.077 1.00 85.12 236 ALA A C 1
ATOM 1960 O O . ALA A 1 236 ? 20.840 -2.614 -17.591 1.00 85.12 236 ALA A O 1
ATOM 1961 N N . ASN A 1 237 ? 20.011 -4.206 -16.202 1.00 78.94 237 ASN A N 1
ATOM 1962 C CA . ASN A 1 237 ? 21.279 -4.734 -15.686 1.00 78.94 237 ASN A CA 1
ATOM 1963 C C . ASN A 1 237 ? 22.250 -3.605 -15.297 1.00 78.94 237 ASN A C 1
ATOM 1965 O O . ASN A 1 237 ? 23.409 -3.574 -15.720 1.00 78.94 237 ASN A O 1
ATOM 1969 N N . THR A 1 238 ? 21.734 -2.616 -14.565 1.00 67.00 238 THR A N 1
ATOM 1970 C CA . THR A 1 238 ? 22.494 -1.419 -14.209 1.00 67.00 238 THR A CA 1
ATOM 1971 C C . THR A 1 238 ? 23.137 -1.555 -12.833 1.00 67.00 238 THR A C 1
ATOM 1973 O O . THR A 1 238 ? 22.557 -2.104 -11.899 1.00 67.00 238 THR A O 1
ATOM 1976 N N . ASN A 1 239 ? 24.360 -1.041 -12.719 1.00 55.72 239 ASN A N 1
ATOM 1977 C CA . ASN A 1 239 ? 25.102 -0.860 -11.473 1.00 55.72 239 ASN A CA 1
ATOM 1978 C C . ASN A 1 239 ? 25.028 0.591 -10.955 1.00 55.72 239 ASN A C 1
ATOM 1980 O O . ASN A 1 239 ? 25.721 0.933 -9.995 1.00 55.72 239 ASN A O 1
ATOM 1984 N N . ILE A 1 240 ? 24.238 1.448 -11.609 1.00 54.16 240 ILE A N 1
ATOM 1985 C CA . ILE A 1 240 ? 24.067 2.866 -11.282 1.00 54.16 240 ILE A CA 1
ATOM 1986 C C . ILE A 1 240 ? 22.757 3.039 -10.497 1.00 54.16 240 ILE A C 1
ATOM 1988 O O . ILE A 1 240 ? 21.783 2.344 -10.795 1.00 54.16 240 ILE A O 1
ATOM 1992 N N . PRO A 1 241 ? 22.701 3.958 -9.511 1.00 50.50 241 PRO A N 1
ATOM 1993 C CA . PRO A 1 241 ? 21.474 4.235 -8.778 1.00 50.50 241 PRO A CA 1
ATOM 1994 C C . PRO A 1 241 ? 20.305 4.583 -9.703 1.00 50.50 241 PRO A C 1
ATOM 1996 O O . PRO A 1 241 ? 20.439 5.404 -10.617 1.00 50.50 241 PRO A O 1
ATOM 1999 N N . VAL A 1 242 ? 19.157 3.969 -9.418 1.00 67.62 242 VAL A N 1
ATOM 2000 C CA . VAL A 1 242 ? 17.868 4.302 -10.028 1.00 67.62 242 VAL A CA 1
ATOM 2001 C C . VAL A 1 242 ? 17.556 5.765 -9.729 1.00 67.62 242 VAL A C 1
ATOM 2003 O O . VAL A 1 242 ? 17.744 6.225 -8.603 1.00 67.62 242 VAL A O 1
ATOM 2006 N N . ARG A 1 243 ? 17.098 6.501 -10.742 1.00 72.38 243 ARG A N 1
ATOM 2007 C CA . ARG A 1 243 ? 16.551 7.848 -10.550 1.00 72.38 243 ARG A CA 1
ATOM 2008 C C . ARG A 1 243 ? 15.064 7.804 -10.804 1.00 72.38 243 ARG A C 1
ATOM 2010 O O . ARG A 1 243 ? 14.640 7.203 -11.786 1.00 72.38 243 ARG A O 1
ATOM 2017 N N . ASP A 1 244 ? 14.294 8.479 -9.974 1.00 82.50 244 ASP A N 1
ATOM 2018 C CA . ASP A 1 244 ? 12.864 8.603 -10.181 1.00 82.50 244 ASP A CA 1
ATOM 2019 C C . ASP A 1 244 ? 12.341 9.989 -9.806 1.00 82.50 244 ASP A C 1
ATOM 2021 O O . ASP A 1 244 ? 12.954 10.725 -9.028 1.00 82.50 244 ASP A O 1
ATOM 2025 N N . ASP A 1 245 ? 11.223 10.359 -10.419 1.00 83.69 245 ASP A N 1
ATOM 2026 C CA . ASP A 1 245 ? 10.661 11.703 -10.340 1.00 83.69 245 ASP A CA 1
ATOM 2027 C C . ASP A 1 245 ? 9.132 11.673 -10.462 1.00 83.69 245 ASP A C 1
ATOM 2029 O O . ASP A 1 245 ? 8.554 10.827 -11.154 1.00 83.69 245 ASP A O 1
ATOM 2033 N N . LEU A 1 246 ? 8.488 12.629 -9.794 1.00 91.00 246 LEU A N 1
ATOM 2034 C CA . LEU A 1 246 ? 7.068 12.931 -9.903 1.00 91.00 246 LEU A CA 1
ATOM 2035 C C . LEU A 1 246 ? 6.886 14.233 -10.677 1.00 91.00 246 LEU A C 1
ATOM 2037 O O . LEU A 1 246 ? 7.168 15.324 -10.182 1.00 91.00 246 LEU A O 1
ATOM 2041 N N . ARG A 1 247 ? 6.342 14.128 -11.888 1.00 88.38 247 ARG A N 1
ATOM 2042 C CA . ARG A 1 247 ? 6.064 15.277 -12.753 1.00 88.38 247 ARG A CA 1
ATOM 2043 C C . ARG A 1 247 ? 4.568 15.530 -12.845 1.00 88.38 247 ARG A C 1
ATOM 2045 O O . ARG A 1 247 ? 3.807 14.617 -13.138 1.00 88.38 247 ARG A O 1
ATOM 2052 N N . VAL A 1 248 ? 4.131 16.776 -12.685 1.00 89.19 248 VAL A N 1
ATOM 2053 C CA . VAL A 1 248 ? 2.714 17.146 -12.830 1.00 89.19 248 VAL A CA 1
ATOM 2054 C C . VAL A 1 248 ? 2.497 17.978 -14.090 1.00 89.19 248 VAL A C 1
ATOM 2056 O O . VAL A 1 248 ? 3.092 19.042 -14.249 1.00 89.19 248 VAL A O 1
ATOM 2059 N N . GLU A 1 249 ? 1.581 17.540 -14.957 1.00 82.69 249 GLU A N 1
ATOM 2060 C CA . GLU A 1 249 ? 1.137 18.306 -16.125 1.00 82.69 249 GLU A CA 1
ATOM 2061 C C . GLU A 1 249 ? -0.390 18.450 -16.115 1.00 82.69 249 GLU A C 1
ATOM 2063 O O . GLU A 1 249 ? -1.157 17.496 -16.268 1.00 82.69 249 GLU A O 1
ATOM 2068 N N . GLY A 1 250 ? -0.863 19.682 -15.917 1.00 81.06 250 GLY A N 1
ATOM 2069 C CA . GLY A 1 250 ? -2.294 19.962 -15.798 1.00 81.06 250 GLY A CA 1
ATOM 2070 C C . GLY A 1 250 ? -2.915 19.295 -14.565 1.00 81.06 250 GLY A C 1
ATOM 2071 O O . GLY A 1 250 ? -2.618 19.693 -13.440 1.00 81.06 250 GLY A O 1
ATOM 2072 N N . LYS A 1 251 ? -3.813 18.326 -14.796 1.00 77.50 251 LYS A N 1
ATOM 2073 C CA . LYS A 1 251 ? -4.505 17.527 -13.761 1.00 77.50 251 LYS A CA 1
ATOM 2074 C C . LYS A 1 251 ? -3.945 16.104 -13.620 1.00 77.50 251 LYS A C 1
ATOM 2076 O O . LYS A 1 251 ? -4.510 15.307 -12.877 1.00 77.50 251 LYS A O 1
ATOM 2081 N N . LYS A 1 252 ? -2.896 15.774 -14.374 1.00 83.19 252 LYS A N 1
ATOM 2082 C CA . LYS A 1 252 ? -2.269 14.452 -14.386 1.00 83.19 252 LYS A CA 1
ATOM 2083 C C . LYS A 1 252 ? -0.911 14.527 -13.710 1.00 83.19 252 LYS A C 1
ATOM 2085 O O . LYS A 1 252 ? -0.212 15.533 -13.835 1.00 83.19 252 LYS A O 1
ATOM 2090 N N . MET A 1 253 ? -0.547 13.453 -13.030 1.00 93.06 253 MET A N 1
ATOM 2091 C CA . MET A 1 253 ? 0.788 13.245 -12.493 1.00 93.06 253 MET A CA 1
ATOM 2092 C C . MET A 1 253 ? 1.441 12.092 -13.249 1.00 93.06 253 MET A C 1
ATOM 2094 O O . MET A 1 253 ? 0.758 11.177 -13.693 1.00 93.06 253 MET A O 1
ATOM 2098 N N . TYR A 1 254 ? 2.752 12.135 -13.400 1.00 93.88 254 TYR A N 1
ATOM 2099 C CA . TYR A 1 254 ? 3.544 11.096 -14.026 1.00 93.88 254 TYR A CA 1
ATOM 2100 C C . TYR A 1 254 ? 4.613 10.653 -13.043 1.00 93.88 254 TYR A C 1
ATOM 2102 O O . TYR A 1 254 ? 5.379 11.487 -12.561 1.00 93.88 254 TYR A O 1
ATOM 2110 N N . TYR A 1 255 ? 4.657 9.355 -12.762 1.00 95.19 255 TYR A N 1
ATOM 2111 C CA . TYR A 1 255 ? 5.762 8.747 -12.032 1.00 95.19 255 TYR A CA 1
ATOM 2112 C C . TYR A 1 255 ? 6.742 8.159 -13.037 1.00 95.19 255 TYR A C 1
ATOM 2114 O O . TYR A 1 255 ? 6.378 7.253 -13.787 1.00 95.19 255 TYR A O 1
ATOM 2122 N N . VAL A 1 256 ? 7.954 8.707 -13.086 1.00 91.44 256 VAL A N 1
ATOM 2123 C CA . VAL A 1 256 ? 8.995 8.311 -14.037 1.00 91.44 256 VAL A CA 1
ATOM 2124 C C . VAL A 1 256 ? 10.117 7.628 -13.276 1.00 91.44 256 VAL A C 1
ATOM 2126 O O . VAL A 1 256 ? 10.647 8.202 -12.331 1.00 91.44 256 VAL A O 1
ATOM 2129 N N . VAL A 1 257 ? 10.525 6.446 -13.730 1.00 90.06 257 VAL A N 1
ATOM 2130 C CA . VAL A 1 257 ? 11.693 5.725 -13.221 1.00 90.06 257 VAL A CA 1
ATOM 2131 C C . VAL A 1 257 ? 12.684 5.505 -14.353 1.00 90.06 257 VAL A C 1
ATOM 2133 O O . VAL A 1 257 ? 12.336 5.006 -15.424 1.00 90.06 257 VAL A O 1
ATOM 2136 N N . LEU A 1 258 ? 13.930 5.888 -14.111 1.00 85.38 258 LEU A N 1
ATOM 2137 C CA . LEU A 1 258 ? 15.027 5.929 -15.065 1.00 85.38 258 LEU A CA 1
ATOM 2138 C C . LEU A 1 258 ? 16.120 4.953 -14.621 1.00 85.38 258 LEU A C 1
ATOM 2140 O O . LEU A 1 258 ? 16.606 5.013 -13.487 1.00 85.38 258 LEU A O 1
ATOM 2144 N N . PHE A 1 259 ? 16.559 4.106 -15.548 1.00 85.19 259 PHE A N 1
ATOM 2145 C CA . PHE A 1 259 ? 17.661 3.167 -15.356 1.00 85.19 259 PHE A CA 1
ATOM 2146 C C . PHE A 1 259 ? 18.834 3.559 -16.265 1.00 85.19 259 PHE A C 1
ATOM 2148 O O . PHE A 1 259 ? 18.942 3.079 -17.401 1.00 85.19 259 PHE A O 1
ATOM 2155 N N . PRO A 1 260 ? 19.714 4.465 -15.806 1.00 73.19 260 PRO A N 1
ATOM 2156 C CA . PRO A 1 260 ? 20.887 4.858 -16.576 1.00 73.19 260 PRO A CA 1
ATOM 2157 C C . PRO A 1 260 ? 21.835 3.663 -16.751 1.00 73.19 260 PRO A C 1
ATOM 2159 O O . PRO A 1 260 ? 22.111 2.940 -15.794 1.00 73.19 260 PRO A O 1
ATOM 2162 N N . LYS A 1 261 ? 22.342 3.448 -17.974 1.00 64.69 261 LYS A N 1
ATOM 2163 C CA . LYS A 1 261 ? 23.410 2.463 -18.252 1.00 64.69 261 LYS A CA 1
ATOM 2164 C C . LYS A 1 261 ? 24.811 3.067 -18.102 1.00 64.69 261 LYS A C 1
ATOM 2166 O O . LYS A 1 261 ? 25.771 2.339 -17.869 1.00 64.69 261 LYS A O 1
ATOM 2171 N N . ASP A 1 262 ? 24.927 4.386 -18.216 1.00 63.84 262 ASP A N 1
ATOM 2172 C CA . ASP A 1 262 ? 26.141 5.159 -17.980 1.00 63.84 262 ASP A CA 1
ATOM 2173 C C . ASP A 1 262 ? 25.786 6.529 -17.363 1.00 63.84 262 ASP A C 1
ATOM 2175 O O . ASP A 1 262 ? 24.618 6.868 -17.188 1.00 63.84 262 ASP A O 1
ATOM 2179 N N . TYR A 1 263 ? 26.792 7.325 -16.994 1.00 54.81 263 TYR A N 1
ATOM 2180 C CA . TYR A 1 263 ? 26.588 8.687 -16.477 1.00 54.81 263 TYR A CA 1
ATOM 2181 C C . TYR A 1 263 ? 26.258 9.714 -17.584 1.00 54.81 263 TYR A C 1
ATOM 218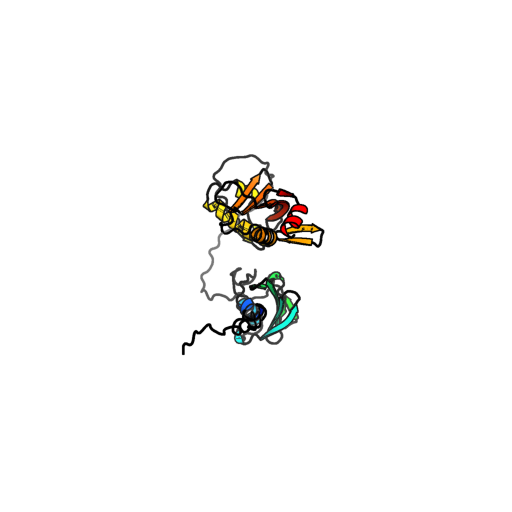3 O O . TYR A 1 263 ? 26.345 10.919 -17.342 1.00 54.81 263 TYR A O 1
ATOM 2191 N N . THR A 1 264 ? 25.936 9.269 -18.807 1.00 55.03 264 THR A N 1
ATOM 2192 C CA . THR A 1 264 ? 25.583 10.154 -19.925 1.00 55.03 264 THR A CA 1
ATOM 2193 C C . THR A 1 264 ? 24.070 10.394 -19.986 1.00 55.03 264 THR A C 1
ATOM 2195 O O . THR A 1 264 ? 23.291 9.806 -19.243 1.00 55.03 264 THR A O 1
ATOM 2198 N N . VAL A 1 265 ? 23.629 11.309 -20.856 1.00 52.66 265 VAL A N 1
ATOM 2199 C CA . VAL A 1 265 ? 22.212 11.715 -20.974 1.00 52.66 265 VAL A CA 1
ATOM 2200 C C . VAL A 1 265 ? 21.327 10.589 -21.532 1.00 52.66 265 VAL A C 1
ATOM 2202 O O . VAL A 1 265 ? 20.101 10.658 -21.450 1.00 52.66 265 VAL A O 1
ATOM 2205 N N . ASN A 1 266 ? 21.925 9.548 -22.116 1.00 64.44 266 ASN A N 1
ATOM 2206 C CA . ASN A 1 266 ? 21.171 8.460 -22.713 1.00 64.44 266 ASN A CA 1
ATOM 2207 C C . ASN A 1 266 ? 20.651 7.518 -21.619 1.00 64.44 266 ASN A C 1
ATOM 2209 O O . ASN A 1 266 ? 21.418 6.775 -21.010 1.00 64.44 266 ASN A O 1
ATOM 2213 N N . THR A 1 267 ? 19.339 7.537 -21.383 1.00 73.31 267 THR A N 1
ATOM 2214 C CA . THR A 1 267 ? 18.668 6.591 -20.483 1.00 73.31 267 THR A CA 1
ATOM 2215 C C . THR A 1 267 ? 17.900 5.577 -21.332 1.00 73.31 267 THR A C 1
ATOM 2217 O O . THR A 1 267 ? 16.726 5.796 -21.622 1.00 73.31 267 THR A O 1
ATOM 2220 N N . PRO A 1 268 ? 18.533 4.470 -21.767 1.00 81.75 268 PRO A N 1
ATOM 2221 C CA . PRO A 1 268 ? 17.903 3.530 -22.693 1.00 81.75 268 PRO A CA 1
ATOM 2222 C C . PRO A 1 268 ? 16.744 2.734 -22.086 1.00 81.75 268 PRO A C 1
ATOM 2224 O O . PRO A 1 268 ? 16.023 2.068 -22.829 1.00 81.75 268 PRO A O 1
ATOM 2227 N N . TYR A 1 269 ? 16.602 2.768 -20.758 1.00 89.50 269 TYR A N 1
ATOM 2228 C CA . TYR A 1 269 ? 15.616 2.018 -19.992 1.00 89.50 269 TYR A CA 1
ATOM 2229 C C . TYR A 1 269 ? 14.899 2.968 -19.052 1.00 89.50 269 TYR A C 1
ATOM 2231 O O . TYR A 1 269 ? 15.508 3.538 -18.147 1.00 89.50 269 TYR A O 1
ATOM 2239 N N . TRP A 1 270 ? 13.603 3.130 -19.251 1.00 92.44 270 TRP A N 1
ATOM 2240 C CA . TRP A 1 270 ? 12.772 3.921 -18.358 1.00 92.44 270 TRP A CA 1
ATOM 2241 C C . TRP A 1 270 ? 11.337 3.440 -18.414 1.00 92.44 270 TRP A C 1
ATOM 2243 O O . TRP A 1 270 ? 10.918 2.846 -19.405 1.00 92.44 270 TRP A O 1
ATOM 2253 N N . VAL A 1 271 ? 10.583 3.709 -17.358 1.00 94.88 271 VAL A N 1
ATOM 2254 C CA . VAL A 1 271 ? 9.137 3.512 -17.318 1.00 94.88 271 VAL A CA 1
ATOM 2255 C C . VAL A 1 271 ? 8.485 4.775 -16.783 1.00 94.88 271 VAL A C 1
ATOM 2257 O O . VAL A 1 271 ? 9.006 5.416 -15.877 1.00 94.88 271 VAL A O 1
ATOM 2260 N N . GLU A 1 272 ? 7.364 5.155 -17.378 1.00 95.69 272 GLU A N 1
ATOM 2261 C CA . GLU A 1 272 ? 6.520 6.244 -16.915 1.00 95.69 272 GLU A CA 1
ATOM 2262 C C . GLU A 1 272 ? 5.092 5.731 -16.745 1.00 95.69 272 GLU A C 1
ATOM 2264 O O . GLU A 1 272 ? 4.531 5.090 -17.640 1.00 95.69 272 GLU A O 1
ATOM 2269 N N . PHE A 1 273 ? 4.503 6.057 -15.601 1.00 95.25 273 PHE A N 1
ATOM 2270 C CA . PHE A 1 273 ? 3.115 5.775 -15.275 1.00 95.25 273 PHE A CA 1
ATOM 2271 C C . PHE A 1 273 ? 2.331 7.079 -15.263 1.00 95.25 273 PHE A C 1
ATOM 2273 O O . PHE A 1 273 ? 2.685 8.005 -14.537 1.00 95.25 273 PHE A O 1
ATOM 2280 N N . GLU A 1 274 ? 1.256 7.151 -16.042 1.00 93.56 274 GLU A N 1
ATOM 2281 C CA . GLU A 1 274 ? 0.280 8.230 -15.940 1.00 93.56 274 GLU A CA 1
ATOM 2282 C C . GLU A 1 274 ? -0.666 7.938 -14.773 1.00 93.56 274 GLU A C 1
ATOM 2284 O O . GLU A 1 274 ? -1.365 6.922 -14.758 1.00 93.56 274 GLU A O 1
ATOM 2289 N N . ILE A 1 275 ? -0.703 8.859 -13.818 1.00 92.62 275 ILE A N 1
ATOM 2290 C CA . ILE A 1 275 ? -1.407 8.740 -12.550 1.00 92.62 275 ILE A CA 1
ATOM 2291 C C . ILE A 1 275 ? -2.474 9.825 -12.457 1.00 92.62 275 ILE A C 1
ATOM 2293 O O . ILE A 1 275 ? -2.234 11.013 -12.696 1.00 92.62 275 ILE A O 1
ATOM 2297 N N . PHE A 1 276 ? -3.671 9.405 -12.071 1.00 85.88 276 PHE A N 1
ATOM 2298 C CA . PHE A 1 276 ? -4.772 10.290 -11.733 1.00 85.88 276 PHE A CA 1
ATOM 2299 C C . PHE A 1 276 ? -5.232 10.017 -10.309 1.00 85.88 276 PHE A C 1
ATOM 2301 O O . PHE A 1 276 ? -5.123 8.906 -9.795 1.00 85.88 276 PHE A O 1
ATOM 2308 N N . GLN A 1 277 ? -5.780 11.044 -9.678 1.00 89.81 277 GLN A N 1
ATOM 2309 C CA . GLN A 1 277 ? -6.358 10.918 -8.352 1.00 89.81 277 GLN A CA 1
ATOM 2310 C C . GLN A 1 277 ? -7.876 10.763 -8.428 1.00 89.81 277 GLN A C 1
ATOM 2312 O O . GLN A 1 277 ? -8.540 11.331 -9.302 1.00 89.81 277 GLN A O 1
ATOM 2317 N N . LYS A 1 278 ? -8.439 10.042 -7.465 1.00 84.69 278 LYS A N 1
ATOM 2318 C CA . LYS A 1 278 ? -9.878 9.938 -7.242 1.00 84.69 278 LYS A CA 1
ATOM 2319 C C . LYS A 1 278 ? -10.183 10.259 -5.784 1.00 84.69 278 LYS A C 1
ATOM 2321 O O . LYS A 1 278 ? -9.571 9.697 -4.883 1.00 84.69 278 LYS A O 1
ATOM 2326 N N . ARG A 1 279 ? -11.129 11.174 -5.565 1.00 82.88 279 ARG A N 1
ATOM 2327 C CA . ARG A 1 279 ? -11.569 11.586 -4.228 1.00 82.88 279 ARG A CA 1
ATOM 2328 C C . ARG A 1 279 ? -12.725 10.706 -3.755 1.00 82.88 279 ARG A C 1
ATOM 2330 O O . ARG A 1 279 ? -13.668 10.473 -4.512 1.00 82.88 279 ARG A O 1
ATOM 2337 N N . PHE A 1 280 ? -12.632 10.273 -2.509 1.00 82.38 280 PHE A N 1
ATOM 2338 C CA . PHE A 1 280 ? -13.643 9.557 -1.743 1.00 82.38 280 PHE A CA 1
ATOM 2339 C C . PHE A 1 280 ? -13.893 10.291 -0.419 1.00 82.38 280 PHE A C 1
ATOM 2341 O O . PHE A 1 280 ? -13.145 11.206 -0.056 1.00 82.38 280 PHE A O 1
ATOM 2348 N N . ASP A 1 281 ? -14.942 9.889 0.298 1.00 79.56 281 ASP A N 1
ATOM 2349 C CA . ASP A 1 281 ? -15.302 10.473 1.598 1.00 79.56 281 ASP A CA 1
ATOM 2350 C C . ASP A 1 281 ? -14.199 10.244 2.644 1.00 79.56 281 ASP A C 1
ATOM 2352 O O . ASP A 1 281 ? -13.949 11.087 3.502 1.00 79.56 281 ASP A O 1
ATOM 2356 N N . ASP A 1 282 ? -13.485 9.126 2.525 1.00 79.62 282 ASP A N 1
ATOM 2357 C CA . ASP A 1 282 ? -12.351 8.729 3.346 1.00 79.62 282 ASP A CA 1
ATOM 2358 C C . ASP A 1 282 ? -11.000 9.065 2.681 1.00 79.62 282 ASP A C 1
ATOM 2360 O O . ASP A 1 282 ? -9.992 8.444 2.989 1.00 79.62 282 ASP A O 1
ATOM 2364 N N . GLY A 1 283 ? -10.917 10.054 1.793 1.00 86.31 283 GLY A N 1
ATOM 2365 C CA . GLY A 1 283 ? -9.637 10.555 1.274 1.00 86.31 283 GLY A CA 1
ATOM 2366 C C . GLY A 1 283 ? -9.377 10.248 -0.196 1.00 86.31 283 GLY A C 1
ATOM 2367 O O . GLY A 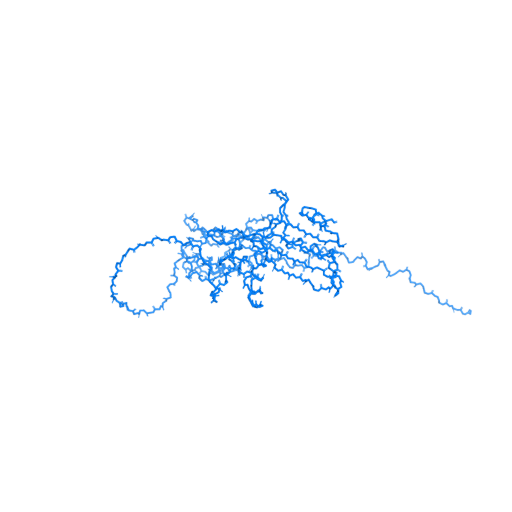1 283 ? -10.292 10.000 -0.980 1.00 86.31 283 GLY A O 1
ATOM 2368 N N . ILE A 1 284 ? -8.118 10.368 -0.610 1.00 86.12 284 ILE A N 1
ATOM 2369 C CA . ILE A 1 284 ? -7.718 10.336 -2.019 1.00 86.12 284 ILE A CA 1
ATOM 2370 C C . ILE A 1 284 ? -6.987 9.038 -2.340 1.00 86.12 284 ILE A C 1
ATOM 2372 O O . ILE A 1 284 ? -6.036 8.665 -1.664 1.00 86.12 284 ILE A O 1
ATOM 2376 N N . GLU A 1 285 ? -7.409 8.389 -3.417 1.00 87.62 285 GLU A N 1
ATOM 2377 C CA . GLU A 1 285 ? -6.738 7.231 -4.003 1.00 87.62 285 GLU A CA 1
ATOM 2378 C C . GLU A 1 285 ? -6.033 7.649 -5.292 1.00 87.62 285 GLU A C 1
ATOM 2380 O O . GLU A 1 285 ? -6.606 8.389 -6.103 1.00 87.62 285 GLU A O 1
ATOM 2385 N N . LEU A 1 286 ? -4.818 7.153 -5.506 1.00 90.06 286 LEU A N 1
ATOM 2386 C CA . LEU A 1 286 ? -4.107 7.304 -6.771 1.00 90.06 286 LEU A CA 1
ATOM 2387 C C . LEU A 1 286 ? -4.313 6.062 -7.633 1.00 90.06 286 LEU A C 1
ATOM 2389 O O . LEU A 1 286 ? -4.343 4.937 -7.144 1.00 90.06 286 LEU A O 1
ATOM 2393 N N . ARG A 1 287 ? -4.491 6.269 -8.935 1.00 83.94 287 ARG A N 1
ATOM 2394 C CA . ARG A 1 287 ? -4.739 5.201 -9.903 1.00 83.94 287 ARG A CA 1
ATOM 2395 C C . ARG A 1 287 ? -3.917 5.413 -11.154 1.00 83.94 287 ARG A C 1
ATOM 2397 O O . ARG A 1 287 ? -3.699 6.547 -11.577 1.00 83.94 287 ARG A O 1
ATOM 2404 N N . THR A 1 288 ? -3.529 4.310 -11.776 1.00 84.69 288 THR A N 1
ATOM 2405 C CA . THR A 1 288 ? -2.773 4.323 -13.026 1.00 84.69 288 THR A CA 1
ATOM 2406 C C . THR A 1 288 ? -3.725 4.256 -14.214 1.00 84.69 288 THR A C 1
ATOM 2408 O O . THR A 1 288 ? -4.611 3.402 -14.258 1.00 84.69 288 THR A O 1
ATOM 2411 N N . ALA A 1 289 ? -3.561 5.163 -15.177 1.00 79.88 289 ALA A N 1
ATOM 2412 C CA . ALA A 1 289 ? -4.319 5.163 -16.430 1.00 79.88 289 ALA A CA 1
ATOM 2413 C C . ALA A 1 289 ? -3.536 4.498 -17.563 1.00 79.88 289 ALA A C 1
ATOM 2415 O O . ALA A 1 289 ? -4.055 3.622 -18.250 1.00 79.88 289 ALA A O 1
ATOM 2416 N N . HIS A 1 290 ? -2.284 4.915 -17.733 1.00 89.12 290 HIS A N 1
ATOM 2417 C CA . HIS A 1 290 ? -1.425 4.497 -18.830 1.00 89.12 290 HIS A CA 1
ATOM 2418 C C . HIS A 1 290 ? -0.028 4.190 -18.311 1.00 89.12 290 HIS A C 1
ATOM 2420 O O . HIS A 1 290 ? 0.427 4.762 -17.321 1.00 89.12 290 HIS A O 1
ATOM 2426 N N . VAL A 1 291 ? 0.660 3.299 -19.010 1.00 92.81 291 VAL A N 1
ATOM 2427 C CA . VAL A 1 291 ? 2.073 3.002 -18.781 1.00 92.81 291 VAL A CA 1
ATOM 2428 C C . VAL A 1 291 ? 2.795 3.105 -20.110 1.00 92.81 291 VAL A C 1
ATOM 2430 O O . VAL A 1 291 ? 2.273 2.703 -21.145 1.00 92.81 291 VAL A O 1
ATOM 2433 N N . ARG A 1 292 ? 4.005 3.639 -20.111 1.00 95.12 292 ARG A N 1
ATOM 2434 C CA . ARG A 1 292 ? 4.908 3.542 -21.256 1.00 95.12 292 ARG A CA 1
ATOM 2435 C C . ARG A 1 292 ? 6.318 3.294 -20.766 1.00 95.12 292 ARG A C 1
ATOM 2437 O O . ARG A 1 292 ? 6.664 3.682 -19.657 1.00 95.12 292 ARG A O 1
ATOM 2444 N N . CYS A 1 293 ? 7.127 2.642 -21.581 1.00 95.06 293 CYS A N 1
ATOM 2445 C CA . CYS A 1 293 ? 8.518 2.386 -21.241 1.00 95.06 293 CYS A CA 1
ATOM 2446 C C . CYS A 1 293 ? 9.411 2.502 -22.467 1.00 95.06 293 CYS A C 1
ATOM 2448 O O . CYS A 1 293 ? 8.940 2.328 -23.591 1.00 95.06 293 CYS A O 1
ATOM 2450 N N . ALA A 1 294 ? 10.705 2.695 -22.243 1.00 93.50 294 ALA A N 1
ATOM 2451 C CA . ALA A 1 294 ? 11.725 2.375 -23.227 1.00 93.50 294 ALA A CA 1
ATOM 2452 C C . ALA A 1 294 ? 12.575 1.198 -22.756 1.00 93.50 294 ALA A C 1
ATOM 2454 O O . ALA A 1 294 ? 12.887 1.084 -21.571 1.00 93.50 294 ALA A O 1
ATOM 2455 N N . ILE A 1 295 ? 12.952 0.337 -23.699 1.00 91.00 295 ILE A N 1
ATOM 2456 C CA . ILE A 1 295 ? 13.936 -0.734 -23.519 1.00 91.00 295 ILE A CA 1
ATOM 2457 C C . ILE A 1 295 ? 14.892 -0.644 -24.706 1.00 91.00 295 ILE A C 1
ATOM 2459 O O . ILE A 1 295 ? 14.455 -0.731 -25.853 1.00 91.00 295 ILE A O 1
ATOM 2463 N N . ASP A 1 296 ? 16.179 -0.418 -24.438 1.00 88.38 296 ASP A N 1
ATOM 2464 C CA . ASP A 1 296 ? 17.199 -0.143 -25.462 1.00 88.38 296 ASP A CA 1
ATOM 2465 C C . ASP A 1 296 ? 16.787 0.965 -26.455 1.00 88.38 296 ASP A C 1
ATOM 2467 O O . ASP A 1 296 ? 16.999 0.850 -27.661 1.00 88.38 296 ASP A O 1
ATOM 2471 N N . ASN A 1 297 ? 16.206 2.058 -25.942 1.00 87.69 297 ASN A N 1
ATOM 2472 C CA . ASN A 1 297 ? 15.685 3.198 -26.721 1.00 87.69 297 ASN A CA 1
ATOM 2473 C C . ASN A 1 297 ? 14.491 2.888 -27.640 1.00 87.69 297 ASN A C 1
ATOM 2475 O O . ASN A 1 297 ? 14.087 3.747 -28.425 1.00 87.69 297 ASN A O 1
ATOM 2479 N N . VAL A 1 298 ? 13.901 1.696 -27.548 1.00 92.50 298 VAL A N 1
ATOM 2480 C CA . VAL A 1 298 ? 12.637 1.385 -28.221 1.00 92.50 298 VAL A CA 1
ATOM 2481 C C . VAL A 1 298 ? 11.494 1.680 -27.262 1.00 92.50 298 VAL A C 1
ATOM 2483 O O . VAL A 1 298 ? 11.438 1.092 -26.184 1.00 92.50 298 VAL A O 1
ATOM 2486 N N . GLU A 1 299 ? 10.598 2.587 -27.652 1.00 95.81 299 GLU A N 1
ATOM 2487 C CA . GLU A 1 299 ? 9.424 2.950 -26.858 1.00 95.81 299 GLU A CA 1
ATOM 2488 C C . GLU A 1 299 ? 8.257 1.985 -27.075 1.00 95.81 299 GLU A C 1
ATOM 2490 O O . GLU A 1 299 ? 7.930 1.612 -28.202 1.00 95.81 299 GLU A O 1
ATOM 2495 N N . TYR A 1 300 ? 7.581 1.658 -25.980 1.00 96.38 300 TYR A N 1
ATOM 2496 C CA . TYR A 1 300 ? 6.378 0.839 -25.938 1.00 96.38 300 TYR A CA 1
ATOM 2497 C C . TYR A 1 300 ? 5.309 1.550 -25.109 1.00 96.38 300 TYR A C 1
ATOM 2499 O O . TYR A 1 300 ? 5.626 2.286 -24.169 1.00 96.38 300 TYR A O 1
ATOM 2507 N N . LYS A 1 301 ? 4.034 1.323 -25.437 1.00 94.75 301 LYS A N 1
ATOM 2508 C CA . LYS A 1 301 ? 2.893 1.950 -24.754 1.00 94.75 301 LYS A CA 1
ATOM 2509 C C . LYS A 1 301 ? 1.886 0.914 -24.275 1.00 94.75 301 LYS A C 1
ATOM 2511 O O . LYS A 1 301 ? 1.695 -0.128 -24.898 1.00 94.75 301 LYS A O 1
ATOM 2516 N N . ASP A 1 302 ? 1.247 1.226 -23.159 1.00 91.88 302 ASP A N 1
ATOM 2517 C CA . ASP A 1 302 ? 0.199 0.454 -22.507 1.00 91.88 302 ASP A CA 1
ATOM 2518 C C . ASP A 1 302 ? 0.570 -1.030 -22.385 1.00 91.88 302 ASP A C 1
ATOM 2520 O O . ASP A 1 302 ? 1.586 -1.399 -21.792 1.00 91.88 302 ASP A O 1
ATOM 2524 N N . TRP A 1 303 ? -0.233 -1.911 -22.974 1.00 91.62 303 TRP A N 1
ATOM 2525 C CA . TRP A 1 303 ? -0.017 -3.346 -22.874 1.00 91.62 303 TRP A CA 1
ATOM 2526 C C . TRP A 1 303 ? 1.245 -3.828 -23.603 1.00 91.62 303 TRP A C 1
ATOM 2528 O O . TRP A 1 303 ? 1.843 -4.826 -23.199 1.00 91.62 303 TRP A O 1
ATOM 2538 N N . GLU A 1 304 ? 1.690 -3.118 -24.643 1.00 93.31 304 GLU A N 1
ATOM 2539 C CA . GLU A 1 304 ? 2.963 -3.428 -25.299 1.00 93.31 304 GLU A CA 1
ATOM 2540 C C . GLU A 1 304 ? 4.143 -3.145 -24.368 1.00 93.31 304 GLU A C 1
ATOM 2542 O O . GLU A 1 304 ? 5.113 -3.899 -24.386 1.00 93.31 304 GLU A O 1
ATOM 2547 N N . ALA A 1 305 ? 4.037 -2.124 -23.507 1.00 94.50 305 ALA A N 1
ATOM 2548 C CA . ALA A 1 305 ? 5.052 -1.825 -22.500 1.00 94.50 305 ALA A CA 1
ATOM 2549 C C . ALA A 1 305 ? 5.157 -2.956 -21.472 1.00 94.50 305 ALA A C 1
ATOM 2551 O O . ALA A 1 305 ? 6.243 -3.486 -21.247 1.00 94.50 305 ALA A O 1
ATOM 2552 N N . ILE A 1 306 ? 4.023 -3.408 -20.925 1.00 93.88 306 ILE A N 1
ATOM 2553 C CA . ILE A 1 306 ? 4.002 -4.549 -19.998 1.00 93.88 306 ILE A CA 1
ATOM 2554 C C . ILE A 1 306 ? 4.563 -5.808 -20.672 1.00 93.88 306 ILE A C 1
ATOM 2556 O O . ILE A 1 306 ? 5.436 -6.477 -20.123 1.00 93.88 306 ILE A O 1
ATOM 2560 N N . ALA A 1 307 ? 4.126 -6.115 -21.894 1.00 92.62 307 ALA A N 1
ATOM 2561 C CA . ALA A 1 307 ? 4.619 -7.278 -22.624 1.00 92.62 307 ALA A CA 1
ATOM 2562 C C . ALA A 1 307 ? 6.133 -7.209 -22.895 1.00 92.62 307 ALA A C 1
ATOM 2564 O O . ALA A 1 307 ? 6.812 -8.232 -22.811 1.00 92.62 307 ALA A O 1
ATOM 2565 N N . ALA A 1 308 ? 6.674 -6.030 -23.210 1.00 93.94 308 ALA A N 1
ATOM 2566 C CA . ALA A 1 308 ? 8.104 -5.841 -23.438 1.00 93.94 308 ALA A CA 1
ATOM 2567 C C . ALA A 1 308 ? 8.928 -5.998 -22.146 1.00 93.94 308 ALA A C 1
ATOM 2569 O O . ALA A 1 308 ? 10.017 -6.576 -22.183 1.00 93.94 308 ALA A O 1
ATOM 2570 N N . ILE A 1 309 ? 8.395 -5.547 -21.006 1.00 91.75 309 ILE A N 1
ATOM 2571 C CA . ILE A 1 309 ? 9.032 -5.659 -19.684 1.00 91.75 309 ILE A CA 1
ATOM 2572 C C . ILE A 1 309 ? 9.038 -7.106 -19.165 1.00 91.75 309 ILE A C 1
ATOM 2574 O O . ILE A 1 309 ? 10.007 -7.514 -18.531 1.00 91.75 309 ILE A O 1
ATOM 2578 N N . TYR A 1 310 ? 8.007 -7.904 -19.448 1.00 89.69 310 TYR A N 1
ATOM 2579 C CA . TYR A 1 310 ? 7.898 -9.276 -18.923 1.00 89.69 310 TYR A CA 1
ATOM 2580 C C . TYR A 1 310 ? 8.364 -10.385 -19.881 1.00 89.69 310 TYR A C 1
ATOM 2582 O O . TYR A 1 310 ? 8.432 -11.540 -19.461 1.00 89.69 310 TYR A O 1
ATOM 2590 N N . ARG A 1 311 ? 8.683 -10.063 -21.141 1.00 87.38 311 ARG A N 1
ATOM 2591 C CA . ARG A 1 311 ? 9.331 -10.997 -22.084 1.00 87.38 311 ARG A CA 1
ATOM 2592 C C . ARG A 1 311 ? 10.751 -11.348 -21.674 1.00 87.38 311 ARG A C 1
ATOM 2594 O O . ARG A 1 311 ? 11.159 -12.493 -21.940 1.00 87.38 311 ARG A O 1
#

pLDDT: mean 72.69, std 21.2, range [23.94, 96.38]

Secondary structure (DSSP, 8-state):
----------SSSSSSS-S----GGGSSPPP-HHHHHHT-EE--TTSGGG--EEHHHHHHHHHHTT-TT--GGG-EEEEEEEETTEEEEEEEETTEEEEEEEEEETTEEEE-GGG-EEE-TT--EE-GGG--PPP---------------------------------------EEETTEEESS-HHHHHHH--SHHHHHHHHHHHHHHHTT-EEESSSS-EEEHHHHHHHHHHHHT--SPPEEEEEEETTEEEEEEEE-SSSSS---EEEEEEEEEEEETTEEEEEEEEEEEEETTEEEEHHHHHHHHH-

Foldseek 3Di:
DDDDDDDDDPPDPVPPPPPPPPDPVVVDDPDDLVVQQQQDWDFFCPAPNRDIDGPLVVVQLLVCVPDVPDDSVQWDWDFPDDDPFFTWIWTDHDQWIKTWTWGDDDNHTDTPQQPIWTADNVGDTDGRHDRPGDHPDPPDDDDDDDDDDDDDDDDDDDDDDDDDDDDPDPQPQAAQDPLFGPGDQLLVQCVPPPDPVSNVVSVVRVVSNQQPEWADPDPPDIDRPVRLLVLLLVLLVAPDDKDWDWDHDDQKIKIKIFGCNDPDPDGQWMKIWIWHWDADPRHIHIYTDWMWIGHRNDIDIRVRSVVVSVD